Protein AF-X0UNE9-F1 (afdb_monomer)

Organism: NCBI:txid412755

Secondary structure (DSSP, 8-state):
-TTTTHHHHHHHHHHHHHHS------SS--EEEEEEEEEETTTEEEEEEE--BSEEETT-EEEEETTTEEEEEEEEEETTEEESEEETT-EEEEEEES--GGG--TT-EEES-GGGEEEEEEEEEEEEE-TT--S-B-TTEEEEEEETTEEEEEEEEEEEEETTEEEE--B-TT-SEEEEEEEEEEEEEEESS--EEEEE-TTS-TTS--EEEEEEEEEEESSPPP-B-------EEE-TT-TT--EEESS-SSHHHHHTTTT------

Radius of gyration: 27.47 Å; Cα contacts (8 Å, |Δi|>4): 554; chains: 1; bounding box: 62×40×90 Å

pLDDT: mean 90.84, std 7.05, range [58.5, 97.69]

Nearest PDB structures (foldseek):
  4aca-assembly2_B  TM=8.332E-01  e=5.661E-18  Methanococcus maripaludis
  4aca-assembly1_A  TM=8.392E-01  e=8.820E-18  Methanococcus maripaludis
  4acb-assembly1_A  TM=8.337E-01  e=9.265E-18  Methanococcus maripaludis
  4aca-assembly4_D  TM=8.277E-01  e=7.608E-18  Methanococcus maripaludis
  2b7c-assembly1_A  TM=7.838E-01  e=1.486E-11  Saccharomyces cerevisiae

Sequence (269 aa):
KINKGFEELKEGILVTINKLSLEREIAGDVIIPIDHYFPIKGIGLILTGTLLSGQLKLNQTLEILPIKSSGRVKNIQIFRQNVESAKAGDRIGFNMKGVDIGKLYRGCYATNNPDAFDYCDIVEVNVKNHKFFKPKTGFGTQVHITIGMLTIVGNLYPYYEMGEKRMQTTITNKDRGFKAVIMLNEKVLIRKKKNIVLLSRLDIPPTTLRILGSAEIIKIHSEPPLFFKYKIKKGIIKNPDHPQGIICTGLAQSAIGAKKIVGKKLEPP

Foldseek 3Di:
DVPDCVVVVVVVVVVVVVPDDDDFQQDDKWKWFWADWDADPPQGIKTKTAGAHHKDFAQDKKAKPPVRWIWGWHWKDFPNDTDGMDGHGTTIIIHTPRGDPVPDDGGIIIIPDPVQKDKAQKFKKKWQFDLQQADKQFAQDWKWKAARNDTFIWTKFWFDDDPPATEGDIDGSVDRITIIMTGTPDIDMHGPPDTWMWIFQPVDDPVGGGTGGIIDTPDGDPDDDDHDYDDDWDWDWDPCPDPVHIDTPRRDPDPVSVVVCPPPDDDDD

Solvent-accessible surface area (backbone atoms only — not comparable to full-atom values): 15196 Å² total; per-residue (Å²): 118,93,71,74,65,51,66,62,46,54,53,51,50,52,57,53,55,73,70,54,89,83,84,62,44,44,74,68,58,33,38,25,48,29,68,51,73,51,76,41,92,95,78,41,38,37,39,30,30,45,27,65,23,2,56,49,46,58,67,40,62,32,36,30,38,91,74,75,34,50,26,41,28,75,45,35,30,44,94,92,37,79,45,66,60,50,43,27,74,40,61,36,38,34,28,39,50,74,59,64,70,90,71,62,58,70,49,29,31,42,21,67,47,74,83,55,41,46,79,46,36,32,38,33,28,46,33,41,41,34,82,74,21,67,74,74,46,42,64,64,35,72,34,34,39,33,52,90,74,43,73,44,57,27,32,33,36,34,37,47,79,59,84,97,42,37,32,63,39,68,48,50,53,82,48,64,53,50,41,29,37,36,43,42,80,56,75,40,82,40,62,74,67,88,52,66,31,41,36,26,34,80,89,51,65,86,93,47,68,37,54,43,25,47,28,38,67,75,42,79,44,96,63,89,78,79,72,42,72,92,79,89,74,66,60,48,79,46,63,78,84,40,93,92,50,73,45,70,43,69,67,44,96,42,72,73,53,41,61,75,49,66,94,58,92,81,79,82,135

Mean predicted aligned error: 7.74 Å

Structure (mmCIF, N/CA/C/O backbone):
data_AF-X0UNE9-F1
#
_entry.id   AF-X0UNE9-F1
#
loop_
_atom_site.group_PDB
_atom_site.id
_atom_site.type_symbol
_atom_site.label_atom_id
_atom_site.label_alt_id
_atom_site.label_comp_id
_atom_site.label_asym_id
_atom_site.label_entity_id
_atom_site.label_seq_id
_atom_site.pdbx_PDB_ins_code
_atom_site.Cartn_x
_atom_site.Cartn_y
_atom_site.Cartn_z
_atom_site.occupancy
_atom_site.B_iso_or_equiv
_atom_site.auth_seq_id
_atom_site.auth_comp_id
_atom_site.auth_asym_id
_atom_site.auth_atom_id
_atom_site.pdbx_PDB_model_num
ATOM 1 N N . LYS A 1 1 ? 16.816 -23.288 30.793 1.00 59.84 1 LYS A N 1
ATOM 2 C CA . LYS A 1 1 ? 16.218 -22.364 31.788 1.00 59.84 1 LYS A CA 1
ATOM 3 C C . LYS A 1 1 ? 15.131 -21.559 31.093 1.00 59.84 1 LYS A C 1
ATOM 5 O O . LYS A 1 1 ? 15.456 -20.637 30.354 1.00 59.84 1 LYS A O 1
ATOM 10 N N . ILE A 1 2 ? 13.875 -21.964 31.269 1.00 69.50 2 ILE A N 1
ATOM 11 C CA . ILE A 1 2 ? 12.706 -21.184 30.847 1.00 69.50 2 ILE A CA 1
ATOM 12 C C . ILE A 1 2 ? 12.820 -19.836 31.589 1.00 69.50 2 ILE A C 1
ATOM 14 O O . ILE A 1 2 ? 13.075 -19.849 32.790 1.00 69.50 2 ILE A O 1
ATOM 18 N N . ASN A 1 3 ? 12.769 -18.710 30.870 1.00 80.50 3 ASN A N 1
ATOM 19 C CA . ASN A 1 3 ? 12.924 -17.316 31.351 1.00 80.50 3 ASN A CA 1
ATOM 20 C C . ASN A 1 3 ? 14.341 -16.706 31.443 1.00 80.50 3 ASN A C 1
ATOM 22 O O . ASN A 1 3 ? 14.459 -15.553 31.851 1.00 80.50 3 ASN A O 1
ATOM 26 N N . LYS A 1 4 ? 15.423 -17.388 31.034 1.00 89.31 4 LYS A N 1
ATOM 27 C CA . LYS A 1 4 ? 16.740 -16.714 30.943 1.00 89.31 4 LYS A CA 1
ATOM 28 C C . LYS A 1 4 ? 16.713 -15.664 29.818 1.00 89.31 4 LYS A C 1
ATOM 30 O O . LYS A 1 4 ? 16.378 -16.024 28.693 1.00 89.31 4 LYS A O 1
ATOM 35 N N . GLY A 1 5 ? 17.095 -14.415 30.098 1.00 90.56 5 GLY A N 1
ATOM 36 C CA . GLY A 1 5 ? 17.128 -13.332 29.105 1.00 90.56 5 GLY A CA 1
ATOM 37 C C . GLY A 1 5 ? 15.839 -12.507 29.000 1.00 90.56 5 GLY A C 1
ATOM 38 O O . GLY A 1 5 ? 15.767 -11.605 28.169 1.00 90.56 5 GLY A O 1
ATOM 39 N N . PHE A 1 6 ? 14.794 -12.832 29.772 1.00 94.12 6 PHE A N 1
ATOM 40 C CA . PHE A 1 6 ? 13.497 -12.157 29.654 1.00 94.12 6 PHE A CA 1
ATOM 41 C C . PHE A 1 6 ? 13.489 -10.766 30.293 1.00 94.12 6 PHE A C 1
ATOM 43 O O . PHE A 1 6 ? 12.909 -9.840 29.727 1.00 94.12 6 PHE A O 1
ATOM 50 N N . GLU A 1 7 ? 14.143 -10.604 31.443 1.00 94.12 7 GLU A N 1
ATOM 51 C CA . GLU A 1 7 ? 14.232 -9.297 32.101 1.00 94.12 7 GLU A CA 1
ATOM 52 C C . GLU A 1 7 ? 15.150 -8.358 31.314 1.00 94.12 7 GLU A C 1
ATOM 54 O O . GLU A 1 7 ? 14.782 -7.215 31.049 1.00 94.12 7 GLU A O 1
ATOM 59 N N . GLU A 1 8 ? 16.263 -8.880 30.799 1.00 94.62 8 GLU A N 1
ATOM 60 C CA . GLU A 1 8 ? 17.179 -8.146 29.928 1.00 94.62 8 GLU A CA 1
ATOM 61 C C . GLU A 1 8 ? 16.487 -7.700 28.627 1.00 94.62 8 GLU A C 1
ATOM 63 O O . GLU A 1 8 ? 16.725 -6.599 28.128 1.00 94.62 8 GLU A O 1
ATOM 68 N N . LEU A 1 9 ? 15.580 -8.525 28.087 1.00 94.75 9 LEU A N 1
ATOM 69 C CA . LEU A 1 9 ? 14.764 -8.158 26.931 1.00 94.75 9 LEU A CA 1
ATOM 70 C C . LEU A 1 9 ? 13.783 -7.023 27.257 1.00 94.75 9 LEU A C 1
ATOM 72 O O . LEU A 1 9 ? 13.671 -6.080 26.472 1.00 94.75 9 LEU A O 1
ATOM 76 N N . LYS A 1 10 ? 13.073 -7.091 28.392 1.00 95.56 10 LYS A N 1
ATOM 77 C CA . LYS A 1 10 ? 12.158 -6.015 28.817 1.00 95.56 10 LYS A CA 1
ATOM 78 C C . LYS A 1 10 ? 12.900 -4.698 28.991 1.00 95.56 10 LYS A C 1
ATOM 80 O O . LYS A 1 10 ? 12.446 -3.672 28.486 1.00 95.56 10 LYS A O 1
ATOM 85 N N . GLU A 1 11 ? 14.038 -4.740 29.675 1.00 95.88 11 GLU A N 1
ATOM 86 C CA . GLU A 1 11 ? 14.878 -3.570 29.894 1.00 95.88 11 GLU A CA 1
ATOM 87 C C . GLU A 1 11 ? 15.382 -3.006 28.560 1.00 95.88 11 GLU A C 1
ATOM 89 O O . GLU A 1 11 ? 15.233 -1.812 28.294 1.00 95.88 11 GLU A O 1
ATOM 94 N N . GLY A 1 12 ? 15.863 -3.867 27.658 1.00 96.00 12 GLY A N 1
ATOM 95 C CA . GLY A 1 12 ? 16.289 -3.462 26.319 1.00 96.00 12 GLY A CA 1
ATOM 96 C C . GLY A 1 12 ? 15.176 -2.797 25.499 1.00 96.00 12 GLY A C 1
ATOM 97 O O . GLY A 1 12 ? 15.422 -1.792 24.821 1.00 96.00 12 GLY A O 1
ATOM 98 N N . ILE A 1 13 ? 13.939 -3.301 25.590 1.00 95.88 13 ILE A N 1
ATOM 99 C CA . ILE A 1 13 ? 12.766 -2.690 24.945 1.00 95.88 13 ILE A CA 1
ATOM 100 C C . ILE A 1 13 ? 12.489 -1.306 25.542 1.00 95.88 13 ILE A C 1
ATOM 102 O O . ILE A 1 13 ? 12.334 -0.347 24.786 1.00 95.88 13 ILE A O 1
ATOM 106 N N . LEU A 1 14 ? 12.476 -1.177 26.872 1.00 95.31 14 LEU A N 1
ATOM 107 C CA . LEU A 1 14 ? 12.234 0.099 27.555 1.00 95.31 14 LEU A CA 1
ATOM 108 C C . LEU A 1 14 ? 13.289 1.150 27.194 1.00 95.31 14 LEU A C 1
ATOM 110 O O . LEU A 1 14 ? 12.941 2.271 26.825 1.00 95.31 14 LEU A O 1
ATOM 114 N N . VAL A 1 15 ? 14.570 0.776 27.219 1.00 96.00 15 VAL A N 1
ATOM 115 C CA . VAL A 1 15 ? 15.678 1.659 26.826 1.00 96.00 15 VAL A CA 1
ATOM 116 C C . VAL A 1 15 ? 15.537 2.100 25.371 1.00 96.00 15 VAL A C 1
ATOM 118 O O . VAL A 1 15 ? 15.774 3.265 25.055 1.00 96.00 15 VAL A O 1
ATOM 121 N N . THR A 1 16 ? 15.141 1.193 24.477 1.00 94.81 16 THR A N 1
ATOM 122 C CA . THR A 1 16 ? 14.948 1.520 23.059 1.00 94.81 16 THR A CA 1
ATOM 123 C C . THR A 1 16 ? 13.775 2.478 22.867 1.00 94.81 16 THR A C 1
ATOM 125 O O . THR A 1 16 ? 13.923 3.470 22.159 1.00 94.81 16 THR A O 1
ATOM 128 N N . ILE A 1 17 ? 12.640 2.233 23.528 1.00 93.31 17 ILE A N 1
ATOM 129 C CA . ILE A 1 17 ? 11.455 3.098 23.447 1.00 93.31 17 ILE A CA 1
ATOM 130 C C . ILE A 1 17 ? 11.766 4.497 23.984 1.00 93.31 17 ILE A C 1
ATOM 132 O O . ILE A 1 17 ? 11.439 5.479 23.324 1.00 93.31 17 ILE A O 1
ATOM 136 N N . ASN A 1 18 ? 12.454 4.594 25.124 1.00 92.94 18 ASN A N 1
ATOM 137 C CA . ASN A 1 18 ? 12.795 5.877 25.747 1.00 92.94 18 ASN A CA 1
ATOM 138 C C . ASN A 1 18 ? 13.772 6.719 24.911 1.00 92.94 18 ASN A C 1
ATOM 140 O O . ASN A 1 18 ? 13.836 7.933 25.085 1.00 92.94 18 ASN A O 1
ATOM 144 N N . LYS A 1 19 ? 14.526 6.098 23.995 1.00 94.19 19 LYS A N 1
ATOM 145 C CA . LYS A 1 19 ? 15.417 6.802 23.058 1.00 94.19 19 LYS A CA 1
ATOM 146 C C . LYS A 1 19 ? 14.693 7.353 21.827 1.00 94.19 19 LYS A C 1
ATOM 148 O O . LYS A 1 19 ? 15.272 8.168 21.112 1.00 94.19 19 LYS A O 1
ATOM 153 N N . LEU A 1 20 ? 13.476 6.896 21.534 1.00 92.31 20 LEU A N 1
ATOM 154 C CA . LEU A 1 20 ? 12.738 7.300 20.338 1.00 92.31 20 LEU A CA 1
ATOM 155 C C . LEU A 1 20 ? 11.900 8.553 20.613 1.00 92.31 20 LEU A C 1
ATOM 157 O O . LEU A 1 20 ? 11.068 8.575 21.517 1.00 92.31 20 LEU A O 1
ATOM 161 N N . SER A 1 21 ? 12.048 9.577 19.773 1.00 89.00 21 SER A N 1
ATOM 162 C CA . SER A 1 21 ? 11.141 10.727 19.743 1.00 89.00 21 SER A CA 1
ATOM 163 C C . SER A 1 21 ? 9.870 10.361 18.968 1.00 89.00 21 SER A C 1
ATOM 165 O O . SER A 1 21 ? 9.863 10.319 17.736 1.00 89.00 21 SER A O 1
ATOM 167 N N . LEU A 1 22 ? 8.790 10.049 19.687 1.00 86.31 22 LEU A N 1
ATOM 168 C CA . LEU A 1 22 ? 7.509 9.664 19.092 1.00 86.31 22 LEU A CA 1
ATOM 169 C C . LEU A 1 22 ? 6.594 10.877 18.912 1.00 86.31 22 LEU A C 1
ATOM 171 O O . LEU A 1 22 ? 5.928 11.313 19.848 1.00 86.31 22 LEU A O 1
ATOM 175 N N . GLU A 1 23 ? 6.500 11.372 17.684 1.00 88.31 23 GLU A N 1
ATOM 176 C CA . GLU A 1 23 ? 5.537 12.411 17.318 1.00 88.31 23 GLU A CA 1
ATOM 177 C C . GLU A 1 23 ? 4.217 11.786 16.850 1.00 88.31 23 GLU A C 1
ATOM 179 O O . GLU A 1 23 ? 4.187 10.865 16.028 1.00 88.31 23 GLU A O 1
ATOM 184 N N . ARG A 1 24 ? 3.097 12.280 17.388 1.00 89.69 24 ARG A N 1
ATOM 185 C CA . ARG A 1 24 ? 1.747 11.836 17.018 1.00 89.69 24 ARG A CA 1
ATOM 186 C C . ARG A 1 24 ? 1.032 12.952 16.271 1.00 89.69 24 ARG A C 1
ATOM 188 O O . ARG A 1 24 ? 0.927 14.068 16.771 1.00 89.69 24 ARG A O 1
ATOM 195 N N . GLU A 1 25 ? 0.476 12.636 15.106 1.00 89.69 25 GLU A N 1
ATOM 196 C CA . GLU A 1 25 ? -0.344 13.571 14.327 1.00 89.69 25 GLU A CA 1
ATOM 197 C C . GLU A 1 25 ? -1.753 13.661 14.910 1.00 89.69 25 GLU A C 1
ATOM 199 O O . GLU A 1 25 ? -2.694 13.086 14.370 1.00 89.69 25 GLU A O 1
ATOM 204 N N . ILE A 1 26 ? -1.888 14.341 16.048 1.00 90.94 26 ILE A N 1
ATOM 205 C CA . ILE A 1 26 ? -3.175 14.509 16.740 1.00 90.94 26 ILE A CA 1
ATOM 206 C C . ILE A 1 26 ? -4.061 15.515 15.991 1.00 90.94 26 ILE A C 1
ATOM 208 O O . ILE A 1 26 ? -5.279 15.359 15.945 1.00 90.94 26 ILE A O 1
ATOM 212 N N . ALA A 1 27 ? -3.451 16.537 15.386 1.00 88.19 27 ALA A N 1
ATOM 213 C CA . ALA A 1 27 ? -4.147 17.493 14.538 1.00 88.19 27 ALA A CA 1
ATOM 214 C C . ALA A 1 27 ? -4.358 16.921 13.126 1.00 88.19 27 ALA A C 1
ATOM 216 O O . ALA A 1 27 ? -3.452 16.308 12.558 1.00 88.19 27 ALA A O 1
ATOM 217 N N . GLY A 1 28 ? -5.535 17.172 12.551 1.00 89.44 28 GLY A N 1
ATOM 218 C CA . GLY A 1 28 ? -5.880 16.795 11.180 1.00 89.44 28 GLY A CA 1
ATOM 219 C C . GLY A 1 28 ? -7.001 15.763 11.086 1.00 89.44 28 GLY A C 1
ATOM 220 O O . GLY A 1 28 ? -7.804 15.599 12.007 1.00 89.44 28 GLY A O 1
ATOM 221 N N . ASP A 1 29 ? -7.057 15.098 9.936 1.00 94.69 29 ASP A N 1
ATOM 222 C CA . ASP A 1 29 ? -8.111 14.149 9.587 1.00 94.69 29 ASP A CA 1
ATOM 223 C C . ASP A 1 29 ? -7.998 12.855 10.397 1.00 94.69 29 ASP A C 1
ATOM 225 O O . ASP A 1 29 ? -6.908 12.323 10.609 1.00 94.69 29 ASP A O 1
ATOM 229 N N . VAL A 1 30 ? -9.143 12.305 10.795 1.00 96.88 30 VAL A N 1
ATOM 230 C CA . VAL A 1 30 ? -9.242 10.972 11.388 1.00 96.88 30 VAL A CA 1
ATOM 231 C C . VAL A 1 30 ? -8.943 9.949 10.302 1.00 96.88 30 VAL A C 1
ATOM 233 O O . VAL A 1 30 ? -9.655 9.888 9.304 1.00 96.88 30 VAL A O 1
ATOM 236 N N . ILE A 1 31 ? -7.907 9.135 10.490 1.00 96.44 31 ILE A N 1
ATOM 237 C CA . ILE A 1 31 ? -7.546 8.064 9.552 1.00 96.44 31 ILE A CA 1
ATOM 238 C C . ILE A 1 31 ? -7.379 6.762 10.328 1.00 96.44 31 ILE A C 1
ATOM 240 O O . ILE A 1 31 ? -6.412 6.602 11.075 1.0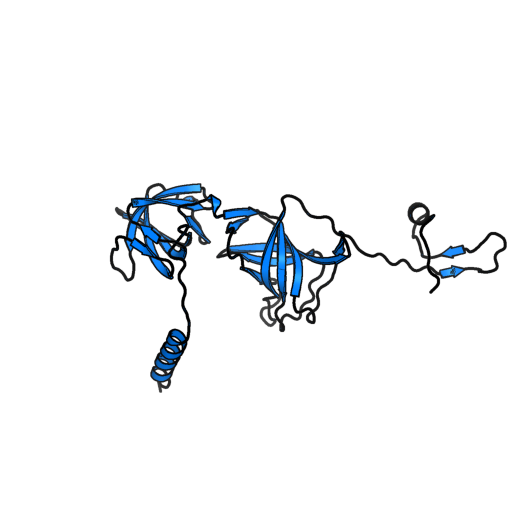0 96.44 31 ILE A O 1
ATOM 244 N N . ILE A 1 32 ? -8.306 5.824 10.139 1.00 96.94 32 ILE A N 1
ATOM 245 C CA . ILE A 1 32 ? -8.305 4.536 10.840 1.00 96.94 32 ILE A CA 1
ATOM 246 C C . ILE A 1 32 ? -8.390 3.400 9.806 1.00 96.94 32 ILE A C 1
ATOM 248 O O . ILE A 1 32 ? -9.478 3.141 9.292 1.00 96.94 32 ILE A O 1
ATOM 252 N N . PRO A 1 33 ? -7.286 2.707 9.475 1.00 96.19 33 PRO A N 1
ATOM 253 C CA . PRO A 1 33 ? -7.355 1.441 8.756 1.00 96.19 33 PRO A CA 1
ATOM 254 C C . PRO A 1 33 ? -8.052 0.387 9.623 1.00 96.19 33 PRO A C 1
ATOM 256 O O . PRO A 1 33 ? -7.668 0.151 10.771 1.00 96.19 33 PRO A O 1
ATOM 259 N N . ILE A 1 34 ? -9.072 -0.249 9.058 1.00 96.88 34 ILE A N 1
ATOM 260 C CA . ILE A 1 34 ? -9.864 -1.289 9.711 1.00 96.88 34 ILE A CA 1
ATOM 261 C C . ILE A 1 34 ? -9.144 -2.626 9.537 1.00 96.88 34 ILE A C 1
ATOM 263 O O . ILE A 1 34 ? -8.924 -3.091 8.413 1.00 96.88 34 ILE A O 1
ATOM 267 N N . ASP A 1 35 ? -8.795 -3.256 10.659 1.00 95.25 35 ASP A N 1
ATOM 268 C CA . ASP A 1 35 ? -8.132 -4.559 10.670 1.00 95.25 35 ASP A CA 1
ATOM 269 C C . ASP A 1 35 ? -9.089 -5.730 10.913 1.00 95.25 35 ASP A C 1
ATOM 271 O O . ASP A 1 35 ? -8.932 -6.770 10.271 1.00 95.25 35 ASP A O 1
ATOM 275 N N . HIS A 1 36 ? -10.102 -5.544 11.763 1.00 95.19 36 HIS A N 1
ATOM 276 C CA . HIS A 1 36 ? -11.180 -6.501 12.000 1.00 95.19 36 HIS A CA 1
ATOM 277 C C . HIS A 1 36 ? -12.517 -5.776 12.147 1.00 95.19 36 HIS A C 1
ATOM 279 O O . HIS A 1 36 ? -12.591 -4.614 12.556 1.00 95.19 36 HIS A O 1
ATOM 285 N N . TYR A 1 37 ? -13.587 -6.495 11.826 1.00 95.25 37 TYR A N 1
ATOM 286 C CA . TYR A 1 37 ? -14.956 -6.042 12.004 1.00 95.25 37 TYR A CA 1
ATOM 287 C C . TYR A 1 37 ? -15.850 -7.237 12.316 1.00 95.25 37 TYR A C 1
ATOM 289 O O . TYR A 1 37 ? -15.639 -8.331 11.793 1.00 95.25 37 TYR A O 1
ATOM 297 N N . PHE A 1 38 ? -16.830 -7.043 13.192 1.00 93.50 38 PHE A N 1
ATOM 298 C CA . PHE A 1 38 ? -17.799 -8.080 13.535 1.00 93.50 38 PHE A CA 1
ATOM 299 C C . PHE A 1 38 ? -19.065 -7.466 14.149 1.00 93.50 38 PHE A C 1
ATOM 301 O O . PHE A 1 38 ? -18.992 -6.448 14.844 1.00 93.50 38 PHE A O 1
ATOM 308 N N . PRO A 1 39 ? -20.247 -8.050 13.900 1.00 91.88 39 PRO A N 1
ATOM 309 C CA . PRO A 1 39 ? -21.483 -7.593 14.512 1.00 91.88 39 PRO A CA 1
ATOM 310 C C . PRO A 1 39 ? -21.624 -8.155 15.933 1.00 91.88 39 PRO A C 1
ATOM 312 O O . PRO A 1 39 ? -21.336 -9.323 16.183 1.00 91.88 39 PRO A O 1
ATOM 315 N N . ILE A 1 40 ? -22.136 -7.344 16.858 1.00 90.69 40 ILE A N 1
ATOM 316 C CA . ILE A 1 40 ? -22.588 -7.794 18.179 1.00 90.69 40 ILE A CA 1
ATOM 317 C C . ILE A 1 40 ? -24.078 -7.481 18.320 1.00 90.69 40 ILE A C 1
ATOM 319 O O . ILE A 1 40 ? -24.512 -6.343 18.119 1.00 90.69 40 ILE A O 1
ATOM 323 N N . LYS A 1 41 ? -24.877 -8.486 18.701 1.00 86.69 41 LYS A N 1
ATOM 324 C CA . LYS A 1 41 ? -26.321 -8.331 18.931 1.00 86.69 41 LYS A CA 1
ATOM 325 C C . LYS A 1 41 ? -26.580 -7.241 19.983 1.00 86.69 41 LYS A C 1
ATOM 327 O O . LYS A 1 41 ? -25.964 -7.237 21.041 1.00 86.69 41 LYS A O 1
ATOM 332 N N . GLY A 1 42 ? -27.474 -6.300 19.680 1.00 83.12 42 GLY A N 1
ATOM 333 C CA . GLY A 1 42 ? -27.835 -5.181 20.566 1.00 83.12 42 GLY A CA 1
ATOM 334 C C . GLY A 1 42 ? -26.883 -3.977 20.523 1.00 83.12 42 GLY A C 1
ATOM 335 O O . GLY A 1 42 ? -27.347 -2.845 20.629 1.00 83.12 42 GLY A O 1
ATOM 336 N N . ILE A 1 43 ? -25.583 -4.188 20.287 1.00 84.31 43 ILE A N 1
ATOM 337 C CA . ILE A 1 43 ? -24.586 -3.103 20.196 1.00 84.31 43 ILE A CA 1
ATOM 338 C C . ILE A 1 43 ? -24.460 -2.591 18.751 1.00 84.31 43 ILE A C 1
ATOM 340 O O . ILE A 1 43 ? -24.402 -1.385 18.508 1.00 84.31 43 ILE A O 1
ATOM 344 N N . GLY A 1 44 ? -24.480 -3.495 17.770 1.00 85.50 44 GLY A N 1
ATOM 345 C CA . GLY A 1 44 ? -24.283 -3.201 16.350 1.00 85.50 44 GLY A CA 1
ATOM 346 C C . GLY A 1 44 ? -22.900 -3.625 15.857 1.00 85.50 44 GLY A C 1
ATOM 347 O O . GLY A 1 44 ? -22.268 -4.509 16.432 1.00 85.50 44 GLY A O 1
ATOM 348 N N . LEU A 1 45 ? -22.435 -3.010 14.771 1.00 93.31 45 LEU A N 1
ATOM 349 C CA . LEU A 1 45 ? -21.146 -3.331 14.165 1.00 93.31 45 LEU A CA 1
ATOM 350 C C . LEU A 1 45 ? -19.993 -2.768 15.004 1.00 93.31 45 LEU A C 1
ATOM 352 O O . LEU A 1 45 ? -19.949 -1.564 15.267 1.00 93.31 45 LEU A O 1
ATOM 356 N N . ILE A 1 46 ? -19.056 -3.629 15.395 1.00 94.75 46 ILE A N 1
ATOM 357 C CA . ILE A 1 46 ? -17.782 -3.234 15.995 1.00 94.75 46 ILE A CA 1
ATOM 358 C C . ILE A 1 46 ? -16.699 -3.256 14.923 1.00 94.75 46 ILE A C 1
ATOM 360 O O . ILE A 1 46 ? -16.580 -4.216 14.162 1.00 94.75 46 ILE A O 1
ATOM 364 N N . LEU A 1 47 ? -15.909 -2.190 14.894 1.00 96.69 47 LEU A N 1
ATOM 365 C CA . LEU A 1 47 ? -14.743 -2.004 14.043 1.00 96.69 47 LEU A CA 1
ATOM 366 C C . LEU A 1 47 ? -13.514 -1.873 14.941 1.00 96.69 47 LEU A C 1
ATOM 368 O O . LEU A 1 47 ? -13.569 -1.192 15.969 1.00 96.69 47 LEU A O 1
ATOM 372 N N . THR A 1 48 ? -12.403 -2.494 14.556 1.00 97.00 48 THR A N 1
ATOM 373 C CA . THR A 1 48 ? -11.119 -2.314 15.238 1.00 97.00 48 THR A CA 1
ATOM 374 C C . THR A 1 48 ? -10.052 -1.816 14.278 1.00 97.00 48 THR A C 1
ATOM 376 O O . THR A 1 48 ? -10.016 -2.185 13.103 1.00 97.00 48 THR A O 1
ATOM 379 N N . GLY A 1 49 ? -9.176 -0.960 14.791 1.00 97.06 49 GLY A N 1
ATOM 380 C CA . GLY A 1 49 ? -8.074 -0.394 14.028 1.00 97.06 49 GLY A CA 1
ATOM 381 C C . GLY A 1 49 ? -7.174 0.471 14.898 1.00 97.06 49 GLY A C 1
ATOM 382 O O . GLY A 1 49 ? -7.497 0.779 16.046 1.00 97.06 49 GLY A O 1
ATOM 383 N N . THR A 1 50 ? -6.031 0.864 14.352 1.00 96.75 50 THR A N 1
ATOM 384 C CA . THR A 1 50 ? -5.135 1.828 15.000 1.00 96.75 50 THR A CA 1
ATOM 385 C C . THR A 1 50 ? -5.339 3.192 14.366 1.00 96.75 50 THR A C 1
ATOM 387 O O . THR A 1 50 ? -5.236 3.320 13.148 1.00 96.75 50 THR A O 1
ATOM 390 N N . LEU A 1 51 ? -5.609 4.214 15.175 1.00 97.00 51 LEU A N 1
ATOM 391 C CA . LEU A 1 51 ? -5.804 5.572 14.681 1.00 97.00 51 LEU A CA 1
ATOM 392 C C . LEU A 1 51 ? -4.454 6.136 14.215 1.00 97.00 51 LEU A C 1
ATOM 394 O O . LEU A 1 51 ? -3.545 6.329 15.021 1.00 97.00 51 LEU A O 1
ATOM 398 N N . LEU A 1 52 ? -4.285 6.344 12.909 1.00 94.69 52 LEU A N 1
ATOM 399 C CA . LEU A 1 52 ? -3.011 6.782 12.328 1.00 94.69 52 LEU A CA 1
ATOM 400 C C . LEU A 1 52 ? -2.801 8.293 12.449 1.00 94.69 52 LEU A C 1
ATOM 402 O O . LEU A 1 52 ? -1.665 8.743 12.568 1.00 94.69 52 LEU A O 1
ATOM 406 N N . SER A 1 53 ? -3.883 9.067 12.379 1.00 95.44 53 SER A N 1
ATOM 407 C CA . SER A 1 53 ? -3.876 10.531 12.403 1.00 95.44 53 SER A CA 1
ATOM 408 C C . SER A 1 53 ? -5.228 11.048 12.894 1.00 95.44 53 SER A C 1
ATOM 410 O O . SER A 1 53 ? -6.235 10.346 12.751 1.00 95.44 53 SER A O 1
ATOM 412 N N . GLY A 1 54 ? -5.220 12.244 13.482 1.00 95.75 54 GLY A N 1
ATOM 413 C CA . GLY A 1 54 ? -6.385 12.953 13.989 1.00 95.75 54 GLY A CA 1
ATOM 414 C C . GLY A 1 54 ? -6.755 12.592 15.429 1.00 95.75 54 GLY A C 1
ATOM 415 O O . GLY A 1 54 ? -6.007 11.942 16.171 1.00 95.75 54 GLY A O 1
ATOM 416 N N . GLN A 1 55 ? -7.961 13.008 15.806 1.00 96.88 55 GLN A N 1
ATOM 417 C CA . GLN A 1 55 ? -8.618 12.645 17.056 1.00 96.88 55 GLN A CA 1
ATOM 418 C C . GLN A 1 55 ? -10.058 12.227 16.754 1.00 96.88 55 GLN A C 1
ATOM 420 O O . GLN A 1 55 ? -10.820 12.998 16.171 1.00 96.88 55 GLN A O 1
ATOM 425 N N . LEU A 1 56 ? -10.433 11.017 17.164 1.00 97.50 56 LEU A N 1
ATOM 426 C CA . LEU A 1 56 ? -11.806 10.536 17.076 1.00 97.50 56 LEU A CA 1
ATOM 427 C C . LEU A 1 56 ? -12.556 10.891 18.357 1.00 97.50 56 LEU A C 1
ATOM 429 O O . LEU A 1 56 ? -12.073 10.597 19.450 1.00 97.50 56 LEU A O 1
ATOM 433 N N . LYS A 1 57 ? -13.749 11.470 18.233 1.00 96.69 57 LYS A N 1
ATOM 434 C CA . LYS A 1 57 ? -14.639 11.757 19.366 1.00 96.69 57 LYS A CA 1
ATOM 435 C C . LYS A 1 57 ? -15.937 10.965 19.263 1.00 96.69 57 LYS A C 1
ATOM 437 O O . LYS A 1 57 ? -16.389 10.621 18.167 1.00 96.69 57 LYS A O 1
ATOM 442 N N . LEU A 1 58 ? -16.558 10.689 20.411 1.00 96.00 58 LEU A N 1
ATOM 443 C CA . LEU A 1 58 ? -17.914 10.147 20.440 1.00 96.00 58 LEU A CA 1
ATOM 444 C C . LEU A 1 58 ? -18.853 11.018 19.608 1.00 96.00 58 LEU A C 1
ATOM 446 O O . LEU A 1 58 ? -18.680 12.232 19.505 1.00 96.00 58 LEU A O 1
ATOM 450 N N . ASN A 1 59 ? -19.873 10.388 19.028 1.00 94.56 59 ASN A N 1
ATOM 451 C CA . ASN A 1 59 ? -20.879 11.031 18.190 1.00 94.56 59 ASN A CA 1
ATOM 452 C C . ASN A 1 59 ? -20.380 11.637 16.873 1.00 94.56 59 ASN A C 1
ATOM 454 O O . ASN A 1 59 ? -21.211 12.149 16.123 1.00 94.56 59 ASN A O 1
ATOM 458 N N . GLN A 1 60 ? -19.089 11.539 16.558 1.00 95.06 60 GLN A N 1
ATOM 459 C CA . GLN A 1 60 ? -18.553 11.958 15.270 1.00 95.06 60 GLN A CA 1
ATOM 460 C C . GLN A 1 60 ? -19.057 11.040 14.147 1.00 95.06 60 GLN A C 1
ATOM 462 O O . GLN A 1 60 ? -19.208 9.828 14.330 1.00 95.06 60 GLN A O 1
ATOM 467 N N . THR A 1 61 ? -19.332 11.624 12.984 1.00 95.31 61 THR A N 1
ATOM 468 C CA . THR A 1 61 ? -19.655 10.878 11.764 1.00 95.31 61 THR A CA 1
ATOM 469 C C . THR A 1 61 ? -18.366 10.560 11.021 1.00 95.31 61 THR A C 1
ATOM 471 O O . THR A 1 61 ? -17.528 11.442 10.838 1.00 95.31 61 THR A O 1
ATOM 474 N N . LEU A 1 62 ? -18.222 9.307 10.599 1.00 96.81 62 LEU A N 1
ATOM 475 C CA . LEU A 1 62 ? -17.139 8.850 9.736 1.00 96.81 62 LEU A CA 1
ATOM 476 C C . LEU A 1 62 ? -17.730 8.208 8.482 1.00 96.81 62 LEU A C 1
ATOM 478 O O . LEU A 1 62 ? -18.809 7.615 8.529 1.00 96.81 62 LEU A O 1
ATOM 482 N N . GLU A 1 63 ? -16.986 8.282 7.393 1.00 96.75 63 GLU A N 1
ATOM 483 C CA . GLU A 1 63 ? -17.203 7.527 6.171 1.00 96.75 63 GLU A CA 1
ATOM 484 C C . GLU A 1 63 ? -16.176 6.401 6.078 1.00 96.75 63 GLU A C 1
ATOM 486 O O . GLU A 1 63 ? -14.998 6.579 6.404 1.00 96.75 63 GLU A O 1
ATOM 491 N N . ILE A 1 64 ? -16.630 5.229 5.643 1.00 96.88 64 ILE A N 1
ATOM 492 C CA . ILE A 1 64 ? -15.769 4.094 5.354 1.00 96.88 64 ILE A CA 1
ATOM 493 C C . ILE A 1 64 ? -15.486 4.046 3.860 1.00 96.88 64 ILE A C 1
ATOM 495 O O . ILE A 1 64 ? -16.382 3.853 3.037 1.00 96.88 64 ILE A O 1
ATOM 499 N N . LEU A 1 65 ? -14.209 4.173 3.527 1.00 96.38 65 LEU A N 1
ATOM 500 C CA . LEU A 1 65 ? -13.678 4.065 2.182 1.00 96.38 65 LEU A CA 1
ATOM 501 C C . LEU A 1 65 ? -13.037 2.689 1.957 1.00 96.38 65 LEU A C 1
ATOM 503 O O . LEU A 1 65 ? -12.448 2.133 2.886 1.00 96.38 65 LEU A O 1
ATOM 507 N N . PRO A 1 66 ? -13.109 2.140 0.733 1.00 94.25 66 PRO A N 1
ATOM 508 C CA . PRO A 1 66 ? -13.688 2.745 -0.474 1.00 94.25 66 PRO A CA 1
ATOM 509 C C . PRO A 1 66 ? -15.197 2.503 -0.662 1.00 94.25 66 PRO A C 1
ATOM 511 O O . PRO A 1 66 ? -15.759 2.896 -1.679 1.00 94.25 66 PRO A O 1
ATOM 514 N N . ILE A 1 67 ? -15.876 1.877 0.303 1.00 93.88 67 ILE A N 1
ATOM 515 C CA . ILE A 1 67 ? -17.285 1.462 0.170 1.00 93.88 67 ILE A CA 1
ATOM 516 C C . ILE A 1 67 ? -18.304 2.610 0.250 1.00 93.88 67 ILE A C 1
ATOM 518 O O . ILE A 1 67 ? -19.496 2.369 0.063 1.00 93.88 67 ILE A O 1
ATOM 522 N N . LYS A 1 68 ? -17.845 3.836 0.538 1.00 93.44 68 LYS A N 1
ATOM 523 C CA . LYS A 1 68 ? -18.642 5.068 0.663 1.00 93.44 68 LYS A CA 1
ATOM 524 C C . LYS A 1 68 ? -19.846 4.912 1.589 1.00 93.44 68 LYS A C 1
ATOM 526 O O . LYS A 1 68 ? -20.970 5.290 1.266 1.00 93.44 68 LYS A O 1
ATOM 531 N N . SER A 1 69 ? -19.612 4.283 2.739 1.00 94.50 69 SER A N 1
ATOM 532 C CA . SER A 1 69 ? -20.648 4.021 3.736 1.00 94.50 69 SER A CA 1
ATOM 533 C C . SER A 1 69 ? -20.396 4.858 4.980 1.00 94.50 69 SER A C 1
ATOM 535 O O . SER A 1 69 ? -19.371 4.698 5.642 1.00 94.50 69 SER A O 1
ATOM 537 N N . SER A 1 70 ? -21.333 5.744 5.299 1.00 94.06 70 SER A N 1
ATOM 538 C CA . SER A 1 70 ? -21.215 6.661 6.432 1.00 94.06 70 SER A CA 1
ATOM 539 C C . SER A 1 70 ? -21.970 6.161 7.653 1.00 94.06 70 SER A C 1
ATOM 541 O O . SER A 1 70 ? -23.043 5.569 7.558 1.00 94.06 70 SER A O 1
ATOM 543 N N . GLY A 1 71 ? -21.420 6.438 8.830 1.00 92.75 71 GLY A N 1
ATOM 544 C CA . GLY A 1 71 ? -22.040 6.073 10.092 1.00 92.75 71 GLY A CA 1
ATOM 545 C C . GLY A 1 71 ? -21.581 6.955 11.241 1.00 92.75 71 GLY A C 1
ATOM 546 O O . GLY A 1 71 ? -20.543 7.613 11.188 1.00 92.75 71 GLY A O 1
ATOM 547 N N . ARG A 1 72 ? -22.377 6.970 12.309 1.00 93.88 72 ARG A N 1
ATOM 548 C CA . ARG A 1 72 ? -22.071 7.736 13.522 1.00 93.88 72 ARG A CA 1
ATOM 549 C C . ARG A 1 72 ? -21.436 6.841 14.574 1.00 93.88 72 ARG A C 1
ATOM 551 O O . ARG A 1 72 ? -21.971 5.768 14.867 1.00 93.88 72 ARG A O 1
ATOM 558 N N . VAL A 1 73 ? -20.344 7.311 15.172 1.00 95.50 73 VAL A N 1
ATOM 559 C CA . VAL A 1 73 ? -19.646 6.611 16.253 1.00 95.50 73 VAL A CA 1
ATOM 560 C C . VAL A 1 73 ? -20.452 6.704 17.545 1.00 95.50 73 VAL A C 1
ATOM 562 O O . VAL A 1 73 ? -20.760 7.798 18.021 1.00 95.50 73 VAL A O 1
ATOM 565 N N . LYS A 1 74 ? -20.819 5.550 18.108 1.00 94.50 74 LYS A N 1
ATOM 566 C CA . LYS A 1 74 ? -21.636 5.464 19.332 1.00 94.50 74 LYS A CA 1
ATOM 567 C C . LYS A 1 74 ? -20.841 5.140 20.583 1.00 94.50 74 LYS A C 1
ATOM 569 O O . LYS A 1 74 ? -21.221 5.590 21.655 1.00 94.50 74 LYS A O 1
ATOM 574 N N . ASN A 1 75 ? -19.770 4.371 20.441 1.00 95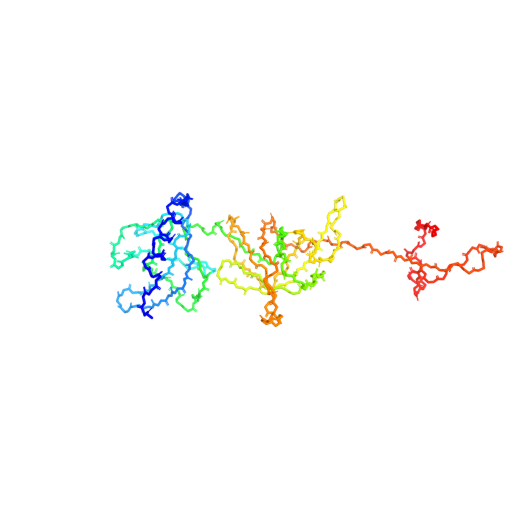.19 75 ASN A N 1
ATOM 575 C CA . ASN A 1 75 ? -18.876 4.035 21.537 1.00 95.19 75 ASN A CA 1
ATOM 576 C C . ASN A 1 75 ? -17.443 3.925 21.017 1.00 95.19 75 ASN A C 1
ATOM 578 O O . ASN A 1 75 ? -17.246 3.522 19.866 1.00 95.19 75 ASN A O 1
ATOM 582 N N . ILE A 1 76 ? -16.474 4.253 21.868 1.00 97.12 76 ILE A N 1
ATOM 583 C CA . ILE A 1 76 ? -15.039 4.110 21.615 1.00 97.12 76 ILE A CA 1
ATOM 584 C C . ILE A 1 76 ? -14.440 3.402 22.828 1.00 97.12 76 ILE A C 1
ATOM 586 O O . ILE A 1 76 ? -14.718 3.772 23.966 1.00 97.12 76 ILE A O 1
ATOM 590 N N . GLN A 1 77 ? -13.615 2.390 22.585 1.00 96.31 77 GLN A N 1
ATOM 591 C CA . GLN A 1 77 ? -12.989 1.576 23.614 1.00 96.31 77 GLN A CA 1
ATOM 592 C C . GLN A 1 77 ? -11.480 1.475 23.381 1.00 96.31 77 GLN A C 1
ATOM 594 O O . GLN A 1 77 ? -11.030 1.120 22.288 1.00 96.31 77 GLN A O 1
ATOM 599 N N . ILE A 1 78 ? -10.704 1.739 24.433 1.00 96.38 78 ILE A N 1
ATOM 600 C CA . ILE A 1 78 ? -9.243 1.584 24.478 1.00 96.38 78 ILE A CA 1
ATOM 601 C C . ILE A 1 78 ? -8.909 0.800 25.749 1.00 96.38 78 ILE A C 1
ATOM 603 O O . ILE A 1 78 ? -9.494 1.053 26.795 1.00 96.38 78 ILE A O 1
ATOM 607 N N . PHE A 1 79 ? -8.012 -0.189 25.678 1.00 92.56 79 PHE A N 1
ATOM 608 C CA . PHE A 1 79 ? -7.622 -1.016 26.837 1.00 92.56 79 PHE A CA 1
ATOM 609 C C . PHE A 1 79 ? -8.811 -1.557 27.657 1.00 92.56 79 PHE A C 1
ATOM 611 O O . PHE A 1 79 ? -8.772 -1.611 28.882 1.00 92.56 79 PHE A O 1
ATOM 618 N N . ARG A 1 80 ? -9.873 -1.988 26.962 1.00 90.06 80 ARG A N 1
ATOM 619 C CA . ARG A 1 80 ? -11.134 -2.493 27.540 1.00 90.06 80 ARG A CA 1
ATOM 620 C C . ARG A 1 80 ? -11.972 -1.453 28.300 1.00 90.06 80 ARG A C 1
ATOM 622 O O . ARG A 1 80 ? -12.991 -1.824 28.871 1.00 90.06 80 ARG A O 1
ATOM 629 N N . GLN A 1 81 ? -11.625 -0.172 28.240 1.00 95.31 81 GLN A N 1
ATOM 630 C CA . GLN A 1 81 ? -12.352 0.922 28.886 1.00 95.31 81 GLN A CA 1
ATOM 631 C C . GLN A 1 81 ? -13.047 1.801 27.846 1.00 95.31 81 GLN A C 1
ATOM 633 O O . GLN A 1 81 ? -12.479 2.073 26.787 1.00 95.31 81 GLN A O 1
ATOM 638 N N . ASN A 1 82 ? -14.276 2.230 28.140 1.00 96.19 82 ASN A N 1
ATOM 639 C CA . ASN A 1 82 ? -14.984 3.194 27.301 1.00 96.19 82 ASN A CA 1
ATOM 640 C C . ASN A 1 82 ? -14.374 4.582 27.499 1.00 96.19 82 ASN A C 1
ATOM 642 O O . ASN A 1 82 ? -14.116 4.990 28.631 1.00 96.19 82 ASN A O 1
ATOM 646 N N . VAL A 1 83 ? -14.166 5.299 26.400 1.00 97.31 83 VAL A N 1
ATOM 647 C CA . VAL A 1 83 ? -13.564 6.633 26.398 1.00 97.31 83 VAL A CA 1
ATOM 648 C C . VAL A 1 83 ? -14.381 7.584 25.532 1.00 97.31 83 VAL A C 1
ATOM 650 O O . VAL A 1 83 ? -15.040 7.176 24.576 1.00 97.31 83 VAL A O 1
ATOM 653 N N . GLU A 1 84 ? -14.312 8.876 25.839 1.00 96.75 84 GLU A N 1
ATOM 654 C CA . GLU A 1 84 ? -15.011 9.904 25.061 1.00 96.75 84 GLU A CA 1
ATOM 655 C C . GLU A 1 84 ? -14.271 10.293 23.776 1.00 96.75 84 GLU A C 1
ATOM 657 O O . GLU A 1 84 ? -14.874 10.790 22.819 1.00 96.75 84 GLU A O 1
ATOM 662 N N . SER A 1 85 ? -12.956 10.065 23.739 1.00 96.56 85 SER A N 1
ATOM 663 C CA . SER A 1 85 ? -12.123 10.328 22.571 1.00 96.56 85 SER A CA 1
ATOM 664 C C . SER A 1 85 ? -10.897 9.417 22.502 1.00 96.56 85 SER A C 1
ATOM 666 O O . SER A 1 85 ? -10.455 8.879 23.516 1.00 96.56 85 SER A O 1
ATOM 668 N N . ALA A 1 86 ? -10.349 9.272 21.298 1.00 97.19 86 ALA A N 1
ATOM 669 C CA . ALA A 1 86 ? -9.115 8.552 20.995 1.00 97.19 86 ALA A CA 1
ATOM 670 C C . ALA A 1 86 ? -8.220 9.401 20.088 1.00 97.19 86 ALA A C 1
ATOM 672 O O . ALA A 1 86 ? -8.727 10.174 19.271 1.00 97.19 86 ALA A O 1
ATOM 673 N N . LYS A 1 87 ? -6.898 9.255 20.198 1.00 96.81 87 LYS A N 1
ATOM 674 C CA . LYS A 1 87 ? -5.919 10.054 19.441 1.00 96.81 87 LYS A CA 1
ATOM 675 C C . LYS A 1 87 ? -4.959 9.179 18.638 1.00 96.81 87 LYS A C 1
ATOM 677 O O . LYS A 1 87 ? -4.902 7.961 18.801 1.00 96.81 87 LYS A O 1
ATOM 682 N N . ALA A 1 88 ? -4.214 9.812 17.732 1.00 96.75 88 ALA A N 1
ATOM 683 C CA . ALA A 1 88 ? -3.261 9.116 16.878 1.00 96.75 88 ALA A CA 1
ATOM 684 C C . ALA A 1 88 ? -2.262 8.283 17.699 1.00 96.75 88 ALA A C 1
ATOM 686 O O . ALA A 1 88 ? -1.613 8.785 18.618 1.00 96.75 88 ALA A O 1
ATOM 687 N N . GLY A 1 89 ? -2.134 7.007 17.338 1.00 94.88 89 GLY A N 1
ATOM 688 C CA . GLY A 1 89 ? -1.355 5.994 18.045 1.00 94.88 89 GLY A CA 1
ATOM 689 C C . GLY A 1 89 ? -2.189 4.984 18.831 1.00 94.88 89 GLY A C 1
ATOM 690 O O . GLY A 1 89 ? -1.692 3.885 19.080 1.00 94.88 89 GLY A O 1
ATOM 691 N N . ASP A 1 90 ? -3.438 5.307 19.169 1.00 96.75 90 ASP A N 1
ATOM 692 C CA . ASP A 1 90 ? -4.291 4.413 19.948 1.00 96.75 90 ASP A CA 1
ATOM 693 C C . ASP A 1 90 ? -4.854 3.283 19.077 1.00 96.75 90 ASP A C 1
ATOM 695 O O . ASP A 1 90 ? -5.381 3.507 17.982 1.00 96.75 90 ASP A O 1
ATOM 699 N N . ARG A 1 91 ? -4.779 2.048 19.588 1.00 97.38 91 ARG A N 1
ATOM 700 C CA . ARG A 1 91 ? -5.543 0.919 19.050 1.00 97.38 91 ARG A CA 1
ATOM 701 C C . ARG A 1 91 ? -6.933 0.940 19.669 1.00 97.38 91 ARG A C 1
ATOM 703 O O . ARG A 1 91 ? -7.071 0.740 20.875 1.00 97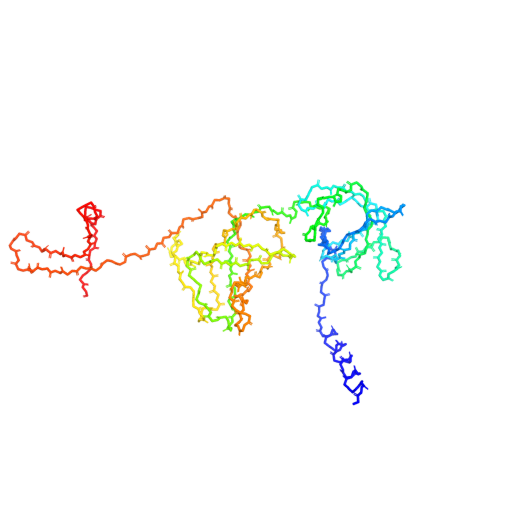.38 91 ARG A O 1
ATOM 710 N N . ILE A 1 92 ? -7.944 1.154 18.839 1.00 97.69 92 ILE A N 1
ATOM 711 C CA . ILE A 1 92 ? -9.316 1.387 19.280 1.00 97.69 92 ILE A CA 1
ATOM 712 C C . ILE A 1 92 ? -10.264 0.308 18.764 1.00 97.69 92 ILE A C 1
ATOM 714 O O . ILE A 1 92 ? -10.114 -0.203 17.652 1.00 97.69 92 ILE A O 1
ATOM 718 N N . GLY A 1 93 ? -11.257 -0.019 19.585 1.00 97.12 93 GLY A N 1
ATOM 719 C CA . GLY A 1 93 ? -12.502 -0.636 19.143 1.00 97.12 93 GLY A CA 1
ATOM 720 C C . GLY A 1 93 ? -13.602 0.415 19.165 1.00 97.12 93 GLY A C 1
ATOM 721 O O . GLY A 1 93 ? -13.723 1.148 20.142 1.00 97.12 93 GLY A O 1
ATOM 722 N N . PHE A 1 94 ? -14.394 0.533 18.108 1.00 96.56 94 PHE A N 1
ATOM 723 C CA . PHE A 1 94 ? -15.470 1.517 18.053 1.00 96.56 94 PHE A CA 1
ATOM 724 C C . PHE A 1 94 ? -16.706 0.954 17.362 1.00 96.56 94 PHE A C 1
ATOM 726 O O . PHE A 1 94 ? -16.625 0.073 16.507 1.00 96.56 94 PHE A O 1
ATOM 733 N N . ASN A 1 95 ? -17.870 1.451 17.772 1.00 94.44 95 ASN A N 1
ATOM 734 C CA . ASN A 1 95 ? -19.153 1.046 17.211 1.00 94.44 95 ASN A CA 1
ATOM 735 C C . ASN A 1 95 ? -19.674 2.095 16.230 1.00 94.44 95 ASN A C 1
ATOM 737 O O . ASN A 1 95 ? -19.736 3.278 16.576 1.00 94.44 95 ASN A O 1
ATOM 741 N N . MET A 1 96 ? -20.120 1.643 15.058 1.00 91.62 96 MET A N 1
ATOM 742 C CA . MET A 1 96 ? -20.818 2.470 14.072 1.00 91.62 96 MET A CA 1
ATOM 743 C C . MET A 1 96 ? -22.176 1.865 13.712 1.00 91.62 96 MET A C 1
ATOM 745 O O . MET A 1 96 ? -22.320 0.652 13.560 1.00 91.62 96 MET A O 1
ATOM 749 N N . LYS A 1 97 ? -23.176 2.733 13.525 1.00 86.06 97 LYS A N 1
ATOM 750 C CA . LYS A 1 97 ? -24.477 2.381 12.931 1.00 86.06 97 LYS A CA 1
ATOM 751 C C . LYS A 1 97 ? -24.586 2.959 11.521 1.00 86.06 97 LYS A C 1
ATOM 753 O O . LYS A 1 97 ? -24.077 4.051 11.285 1.00 86.06 97 LYS A O 1
ATOM 758 N N . GLY A 1 98 ? -25.291 2.253 10.635 1.00 80.38 98 GLY A N 1
ATOM 759 C CA . GLY A 1 98 ? -25.523 2.669 9.242 1.00 80.38 98 GLY A CA 1
ATOM 760 C C . GLY A 1 98 ? -24.514 2.121 8.229 1.00 80.38 98 GLY A C 1
ATOM 761 O O . GLY A 1 98 ? -24.607 2.445 7.052 1.00 80.38 98 GLY A O 1
ATOM 762 N N . VAL A 1 99 ? -23.576 1.278 8.673 1.00 88.06 99 VAL A N 1
ATOM 763 C CA . VAL A 1 99 ? -22.546 0.694 7.809 1.00 88.06 99 VAL A CA 1
ATOM 764 C C . VAL A 1 99 ? -23.012 -0.632 7.209 1.00 88.06 99 VAL A C 1
ATOM 766 O O . VAL A 1 99 ? -23.489 -1.507 7.934 1.00 88.06 99 VAL A O 1
ATOM 769 N N . ASP A 1 100 ? -22.829 -0.791 5.898 1.00 87.44 100 ASP A N 1
ATOM 770 C CA . ASP A 1 100 ? -23.115 -2.032 5.168 1.00 87.44 100 ASP A CA 1
ATOM 771 C C . ASP A 1 100 ? -22.009 -3.076 5.404 1.00 87.44 100 ASP A C 1
ATOM 773 O O . ASP A 1 100 ? -20.920 -3.006 4.829 1.00 87.44 100 ASP A O 1
ATOM 777 N N . ILE A 1 101 ? -22.292 -4.057 6.266 1.00 89.75 101 ILE A N 1
ATOM 778 C CA . ILE A 1 101 ? -21.326 -5.097 6.641 1.00 89.75 101 ILE A CA 1
ATOM 779 C C . ILE A 1 101 ? -20.918 -5.994 5.466 1.00 89.75 101 ILE A C 1
ATOM 781 O O . ILE A 1 101 ? -19.796 -6.494 5.459 1.00 89.75 101 ILE A O 1
ATOM 785 N N . GLY A 1 102 ? -21.794 -6.179 4.470 1.00 90.75 102 GLY A N 1
ATOM 786 C CA . GLY A 1 102 ? -21.541 -7.072 3.335 1.00 90.75 102 GLY A CA 1
ATOM 787 C C . GLY A 1 102 ? -20.460 -6.551 2.388 1.00 90.75 102 GLY A C 1
ATOM 788 O O . GLY A 1 102 ? -19.858 -7.330 1.654 1.00 90.75 102 GLY A O 1
ATOM 789 N N . LYS A 1 103 ? -20.191 -5.242 2.427 1.00 92.44 103 LYS A N 1
ATOM 790 C CA . LYS A 1 103 ? -19.163 -4.589 1.608 1.00 92.44 103 LYS A CA 1
ATOM 791 C C . LYS A 1 103 ? -17.858 -4.358 2.354 1.00 92.44 103 LYS A C 1
ATOM 793 O O . LYS A 1 103 ? -16.861 -4.036 1.718 1.00 92.44 103 LYS A O 1
ATOM 798 N N . LEU A 1 104 ? -17.848 -4.483 3.680 1.00 94.19 104 LEU A N 1
ATOM 799 C CA . LEU A 1 104 ? -16.635 -4.288 4.464 1.00 94.19 104 LEU A CA 1
ATOM 800 C C . LEU A 1 104 ? -15.611 -5.375 4.175 1.00 94.19 104 LEU A C 1
ATOM 802 O O . LEU A 1 104 ? -15.940 -6.548 4.034 1.00 94.19 104 LEU A O 1
ATOM 806 N N . TYR A 1 105 ? -14.351 -4.967 4.168 1.00 93.88 105 TYR A N 1
ATOM 807 C CA . TYR A 1 105 ? -13.214 -5.868 4.112 1.00 93.88 105 TYR A CA 1
ATOM 808 C C . TYR A 1 105 ? -12.015 -5.238 4.825 1.00 93.88 105 TYR A C 1
ATOM 810 O O . TYR A 1 105 ? -11.943 -4.022 5.037 1.00 93.88 105 TYR A O 1
ATOM 818 N N . ARG A 1 106 ? -11.054 -6.079 5.216 1.00 92.81 106 ARG A N 1
ATOM 819 C CA . ARG A 1 106 ? -9.814 -5.630 5.856 1.00 92.81 106 ARG A CA 1
ATOM 820 C C . ARG A 1 106 ? -9.050 -4.681 4.933 1.00 92.81 106 ARG A C 1
ATOM 822 O O . ARG A 1 106 ? -8.804 -5.009 3.778 1.00 92.81 106 ARG A O 1
ATOM 829 N N . GLY A 1 107 ? -8.618 -3.544 5.468 1.00 90.00 107 GLY A N 1
ATOM 830 C CA . GLY A 1 107 ? -7.952 -2.499 4.689 1.00 90.00 107 GLY A CA 1
ATOM 831 C C . GLY A 1 107 ? -8.881 -1.400 4.177 1.00 90.00 107 GLY A C 1
ATOM 832 O O . GLY A 1 107 ? -8.392 -0.455 3.566 1.00 90.00 107 GLY A O 1
ATOM 833 N N . CYS A 1 108 ? -10.184 -1.466 4.479 1.00 95.69 108 CYS A N 1
ATOM 834 C CA . CYS A 1 108 ? -11.030 -0.274 4.450 1.00 95.69 108 CYS A CA 1
ATOM 835 C C . CYS A 1 108 ? -10.511 0.782 5.443 1.00 95.69 108 CYS A C 1
ATOM 837 O O . CYS A 1 108 ? -9.917 0.448 6.470 1.00 95.69 108 CYS A O 1
ATOM 839 N N . TYR A 1 109 ? -10.783 2.053 5.170 1.00 96.81 109 TYR A N 1
ATOM 840 C CA . TYR A 1 109 ? -10.421 3.179 6.029 1.00 96.81 109 TYR A CA 1
ATOM 841 C C . TYR A 1 109 ? -11.672 3.863 6.558 1.00 96.81 109 TYR A C 1
ATOM 843 O O . TYR A 1 109 ? -12.521 4.249 5.766 1.00 96.81 109 TYR A O 1
ATOM 851 N N . ALA A 1 110 ? -11.765 4.075 7.869 1.00 97.06 110 ALA A N 1
ATOM 852 C CA . ALA A 1 110 ? -12.730 5.005 8.443 1.00 97.06 110 ALA A CA 1
ATOM 853 C C . ALA A 1 110 ? -12.094 6.398 8.563 1.00 97.06 110 ALA A C 1
ATOM 855 O O . ALA A 1 110 ? -10.996 6.540 9.116 1.00 97.06 110 ALA A O 1
ATOM 856 N N . THR A 1 111 ? -12.777 7.417 8.043 1.00 97.44 111 THR A N 1
ATOM 857 C CA . THR A 1 111 ? -12.296 8.801 8.056 1.00 97.44 111 THR A CA 1
ATOM 858 C C . THR A 1 111 ? -13.422 9.819 8.175 1.00 97.44 111 THR A C 1
ATOM 860 O O . THR A 1 111 ? -14.555 9.548 7.802 1.00 97.44 111 THR A O 1
ATOM 863 N N . ASN A 1 112 ? -13.124 11.004 8.705 1.00 96.62 112 ASN A N 1
ATOM 864 C CA . ASN A 1 112 ? -14.030 12.154 8.659 1.00 96.62 112 ASN A CA 1
ATOM 865 C C . ASN A 1 112 ? -13.813 13.036 7.415 1.00 96.62 112 ASN A C 1
ATOM 867 O O . ASN A 1 112 ? -14.553 13.999 7.243 1.00 96.62 112 ASN A O 1
ATOM 871 N N . ASN A 1 113 ? -12.798 12.745 6.596 1.00 96.00 113 ASN A N 1
ATOM 872 C CA . ASN A 1 113 ? -12.450 13.524 5.415 1.00 96.00 113 ASN A CA 1
ATOM 873 C C . ASN A 1 113 ? -12.121 12.587 4.238 1.00 96.00 113 ASN A C 1
ATOM 875 O O . ASN A 1 113 ? -10.970 12.163 4.084 1.00 96.00 113 ASN A O 1
ATOM 879 N N . PRO A 1 114 ? -13.112 12.254 3.395 1.00 95.19 114 PRO A N 1
ATOM 880 C CA . PRO A 1 114 ? -12.894 11.409 2.226 1.00 95.19 114 PRO A CA 1
ATOM 881 C C . PRO A 1 114 ? -11.884 11.987 1.228 1.00 95.19 114 PRO A C 1
ATOM 883 O O . PRO A 1 114 ? -11.141 11.228 0.604 1.00 95.19 114 PRO A O 1
ATOM 886 N N . ASP A 1 115 ? -11.786 13.317 1.141 1.00 94.75 115 ASP A N 1
ATOM 887 C CA . ASP A 1 115 ? -10.871 14.017 0.234 1.00 94.75 115 ASP A CA 1
ATOM 888 C C . ASP A 1 115 ? -9.399 13.864 0.637 1.00 94.75 115 ASP A C 1
ATOM 890 O O . ASP A 1 115 ? -8.507 14.247 -0.124 1.00 94.75 115 ASP A O 1
ATOM 894 N N . ALA A 1 116 ? -9.111 13.274 1.802 1.00 93.00 116 ALA A N 1
ATOM 895 C CA . ALA A 1 116 ? -7.762 12.872 2.193 1.00 93.00 116 ALA A CA 1
ATOM 896 C C . ALA A 1 116 ? -7.221 11.683 1.370 1.00 93.00 116 ALA A C 1
ATOM 898 O O . ALA A 1 116 ? -6.045 11.324 1.523 1.00 93.00 116 ALA A O 1
ATOM 899 N N . PHE A 1 117 ? -8.048 11.082 0.510 1.00 94.12 117 PHE A N 1
ATOM 900 C CA . PHE A 1 117 ? -7.707 9.957 -0.352 1.00 94.12 117 PHE A CA 1
ATOM 901 C C . PHE A 1 117 ? -7.989 10.264 -1.828 1.00 94.12 117 PHE A C 1
ATOM 903 O O . PHE A 1 117 ? -8.845 11.080 -2.151 1.00 94.12 117 PHE A O 1
ATOM 910 N N . ASP A 1 118 ? -7.281 9.566 -2.713 1.00 92.56 118 ASP A N 1
ATOM 911 C CA . ASP A 1 118 ? -7.517 9.534 -4.155 1.00 92.56 118 ASP A CA 1
ATOM 912 C C . ASP A 1 118 ? -7.648 8.089 -4.635 1.00 92.56 118 ASP A C 1
ATOM 914 O O . ASP A 1 118 ? -7.079 7.162 -4.055 1.00 92.56 118 ASP A O 1
ATOM 918 N N . TYR A 1 119 ? -8.370 7.904 -5.737 1.00 92.31 119 TYR A N 1
ATOM 919 C CA . TYR A 1 119 ? -8.387 6.645 -6.473 1.00 92.31 119 TYR A CA 1
ATOM 920 C C . TYR A 1 119 ? -7.437 6.740 -7.653 1.00 92.31 119 TYR A C 1
ATOM 922 O O . TYR A 1 119 ? -7.527 7.677 -8.445 1.00 92.31 119 TYR A O 1
ATOM 930 N N . CYS A 1 120 ? -6.565 5.751 -7.807 1.00 92.06 120 CYS A N 1
ATOM 931 C CA . CYS A 1 120 ? -5.669 5.704 -8.951 1.00 92.06 120 CYS A CA 1
ATOM 932 C C . CYS A 1 120 ? -5.299 4.280 -9.345 1.00 92.06 120 CYS A C 1
ATOM 934 O O . CYS A 1 120 ? -5.401 3.341 -8.562 1.00 92.06 120 CYS A O 1
ATOM 936 N N . ASP A 1 121 ? -4.870 4.149 -10.587 1.00 95.25 121 ASP A N 1
ATOM 937 C CA . 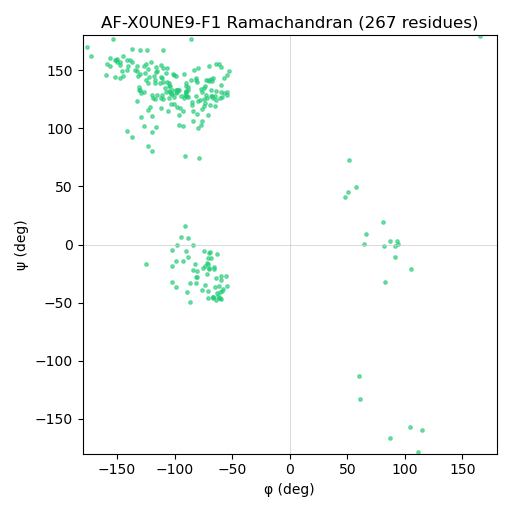ASP A 1 121 ? -4.311 2.953 -11.204 1.00 95.25 121 ASP A CA 1
ATOM 938 C C . ASP A 1 121 ? -2.924 3.236 -11.805 1.00 95.25 121 ASP A C 1
ATOM 940 O O . ASP A 1 121 ? -2.160 2.304 -12.031 1.00 95.25 121 ASP A O 1
ATOM 944 N N . ILE A 1 122 ? -2.548 4.503 -12.015 1.00 96.44 122 ILE A N 1
ATOM 945 C CA . ILE A 1 122 ? -1.240 4.885 -12.556 1.00 96.44 122 ILE A CA 1
ATOM 946 C C . ILE A 1 122 ? -0.527 5.837 -11.595 1.00 96.44 122 ILE A C 1
ATOM 948 O O . ILE A 1 122 ? -0.947 6.977 -11.381 1.00 96.44 122 ILE A O 1
ATOM 952 N N . VAL A 1 123 ? 0.600 5.381 -11.046 1.00 95.38 123 VAL A N 1
ATOM 953 C CA . VAL A 1 123 ? 1.413 6.154 -10.096 1.00 95.38 123 VAL A CA 1
ATOM 954 C C . VAL A 1 123 ? 2.867 6.238 -10.541 1.00 95.38 123 VAL A C 1
ATOM 956 O O . VAL A 1 123 ? 3.496 5.242 -10.886 1.00 95.38 123 VAL A O 1
ATOM 959 N N . GLU A 1 124 ? 3.422 7.442 -10.527 1.00 95.56 124 GLU A N 1
ATOM 960 C CA . GLU A 1 124 ? 4.850 7.701 -10.683 1.00 95.56 124 GLU A CA 1
ATOM 961 C C . GLU A 1 124 ? 5.500 7.686 -9.303 1.00 95.56 124 GLU A C 1
ATOM 963 O O . GLU A 1 124 ? 5.043 8.364 -8.380 1.00 95.56 124 GLU A O 1
ATOM 968 N N . VAL A 1 125 ? 6.553 6.889 -9.156 1.00 95.81 125 VAL A N 1
ATOM 969 C CA . VAL A 1 125 ? 7.193 6.600 -7.876 1.00 95.81 125 VAL A CA 1
ATOM 970 C C . VAL A 1 125 ? 8.704 6.787 -7.940 1.00 95.81 125 VAL A C 1
ATOM 972 O O . VAL A 1 125 ? 9.349 6.497 -8.953 1.00 95.81 125 VAL A O 1
ATOM 975 N N . ASN A 1 126 ? 9.278 7.222 -6.821 1.00 95.62 126 ASN A N 1
ATOM 976 C CA . ASN A 1 126 ? 10.709 7.151 -6.565 1.00 95.62 126 ASN A CA 1
ATOM 977 C C . ASN A 1 126 ? 10.996 5.892 -5.745 1.00 95.62 126 ASN A C 1
ATOM 979 O O . ASN A 1 126 ? 10.596 5.801 -4.584 1.00 95.62 126 ASN A O 1
ATOM 983 N N . VAL A 1 127 ? 11.665 4.910 -6.339 1.00 95.56 127 VAL A N 1
ATOM 984 C CA . VAL A 1 127 ? 11.946 3.628 -5.692 1.00 95.56 127 VAL A CA 1
ATOM 985 C C . VAL A 1 127 ? 13.319 3.666 -5.042 1.00 95.56 127 VAL A C 1
ATOM 987 O O . VAL A 1 127 ? 14.319 3.933 -5.703 1.00 95.56 127 VAL A O 1
ATOM 990 N N . LYS A 1 128 ? 13.385 3.307 -3.760 1.00 95.00 128 LYS A N 1
ATOM 991 C CA . LYS A 1 128 ? 14.622 2.996 -3.045 1.00 95.00 128 LYS A CA 1
ATOM 992 C C . LYS A 1 128 ? 14.824 1.486 -3.045 1.00 95.00 128 LYS A C 1
ATOM 994 O O . LYS A 1 128 ? 14.173 0.754 -2.297 1.00 95.00 128 LYS A O 1
ATOM 999 N N . ASN A 1 129 ? 15.724 1.028 -3.906 1.00 91.88 129 ASN A N 1
ATOM 1000 C CA . ASN A 1 129 ? 15.982 -0.390 -4.108 1.00 91.88 129 ASN A CA 1
ATOM 1001 C C . ASN A 1 129 ? 16.675 -1.003 -2.883 1.00 91.88 129 ASN A C 1
ATOM 1003 O O . ASN A 1 129 ? 17.561 -0.401 -2.266 1.00 91.88 129 ASN A O 1
ATOM 1007 N N . HIS A 1 130 ? 16.290 -2.224 -2.533 1.00 92.44 130 HIS A N 1
ATOM 1008 C CA . HIS A 1 130 ? 16.893 -2.941 -1.427 1.00 92.44 130 HIS A CA 1
ATOM 1009 C C . HIS A 1 130 ? 18.206 -3.600 -1.867 1.00 92.44 130 HIS A C 1
ATOM 1011 O O . HIS A 1 130 ? 18.241 -4.382 -2.812 1.00 92.44 130 HIS A O 1
ATOM 1017 N N . LYS A 1 131 ? 19.296 -3.364 -1.124 1.00 89.06 131 LYS A N 1
ATOM 1018 C CA . LYS A 1 131 ? 20.657 -3.826 -1.483 1.00 89.06 131 LYS A CA 1
ATOM 1019 C C . LYS A 1 131 ? 20.797 -5.336 -1.720 1.00 89.06 131 LYS A C 1
ATOM 1021 O O . LYS A 1 131 ? 21.700 -5.773 -2.423 1.00 89.06 131 LYS A O 1
ATOM 1026 N N . PHE A 1 132 ? 19.942 -6.139 -1.089 1.00 89.50 132 PHE A N 1
ATOM 1027 C CA . PHE A 1 132 ? 19.967 -7.601 -1.197 1.00 89.50 132 PHE A CA 1
ATOM 1028 C C . PHE A 1 132 ? 18.953 -8.155 -2.206 1.00 89.50 132 PHE A C 1
ATOM 1030 O O . PHE A 1 132 ? 18.896 -9.370 -2.401 1.00 89.50 132 PHE A O 1
ATOM 1037 N N . PHE A 1 133 ? 18.167 -7.293 -2.856 1.00 90.81 133 PHE A N 1
ATOM 1038 C CA . PHE A 1 133 ? 17.301 -7.705 -3.951 1.00 90.81 133 PHE A CA 1
ATOM 1039 C C . PHE A 1 133 ? 18.159 -7.911 -5.203 1.00 90.81 133 PHE A C 1
ATOM 1041 O O . PHE A 1 133 ? 18.681 -6.969 -5.792 1.00 90.81 133 PHE A O 1
ATOM 1048 N N . LYS A 1 134 ? 18.377 -9.176 -5.563 1.00 87.69 134 LYS A N 1
ATOM 1049 C CA . LYS A 1 134 ? 19.216 -9.587 -6.699 1.00 87.69 134 LYS A CA 1
ATOM 1050 C C . LYS A 1 134 ? 18.499 -9.651 -8.057 1.00 87.69 134 LYS A C 1
ATOM 1052 O O . LYS A 1 134 ? 19.188 -9.437 -9.056 1.00 87.69 134 LYS A O 1
ATOM 1057 N N . PRO A 1 135 ? 17.197 -9.996 -8.148 1.00 89.06 135 PRO A N 1
ATOM 1058 C CA . PRO A 1 135 ? 16.526 -10.114 -9.439 1.00 89.06 135 PRO A CA 1
ATOM 1059 C C . PRO A 1 135 ? 16.604 -8.823 -10.261 1.00 89.06 135 PRO A C 1
ATOM 1061 O O . PRO A 1 135 ? 16.533 -7.722 -9.720 1.00 89.06 135 PRO A O 1
ATOM 1064 N N . LYS A 1 136 ? 16.742 -8.961 -11.585 1.00 88.75 136 LYS A N 1
ATOM 1065 C CA . LYS A 1 136 ? 16.691 -7.819 -12.507 1.00 88.75 136 LYS A CA 1
ATOM 1066 C C . LYS A 1 136 ? 15.254 -7.320 -12.635 1.00 88.75 136 LYS A C 1
ATOM 1068 O O . LYS A 1 136 ? 14.327 -8.125 -12.740 1.00 88.75 136 LYS A O 1
ATOM 1073 N N . THR A 1 137 ? 15.101 -6.005 -12.717 1.00 91.31 137 THR A N 1
ATOM 1074 C CA . THR A 1 137 ? 13.800 -5.349 -12.870 1.00 91.31 137 THR A CA 1
ATOM 1075 C C . THR A 1 137 ? 13.800 -4.564 -14.177 1.00 91.31 137 THR A C 1
ATOM 1077 O O . THR A 1 137 ? 14.326 -3.456 -14.263 1.00 91.31 137 THR A O 1
ATOM 1080 N N . GLY A 1 138 ? 13.258 -5.179 -15.226 1.00 92.50 138 GLY A N 1
ATOM 1081 C CA . GLY A 1 138 ? 13.131 -4.576 -16.551 1.00 92.50 138 GLY A CA 1
ATOM 1082 C C . GLY A 1 138 ? 11.865 -3.739 -16.722 1.00 92.50 138 GLY A C 1
ATOM 1083 O O . GLY A 1 138 ? 10.995 -3.691 -15.850 1.00 92.50 138 GLY A O 1
ATOM 1084 N N . PHE A 1 139 ? 11.750 -3.114 -17.889 1.00 94.44 139 PHE A N 1
ATOM 1085 C CA . PHE A 1 139 ? 10.553 -2.393 -18.310 1.00 94.44 139 PHE A CA 1
ATOM 1086 C C . PHE A 1 139 ? 9.361 -3.349 -18.470 1.00 94.44 139 PHE A C 1
ATOM 1088 O O . PHE A 1 139 ? 9.459 -4.324 -19.213 1.00 94.44 139 PHE A O 1
ATOM 1095 N N . GLY A 1 140 ? 8.254 -3.074 -17.774 1.00 95.12 140 GLY A N 1
ATOM 1096 C CA . GLY A 1 140 ? 7.061 -3.927 -17.756 1.00 95.12 140 GLY A CA 1
ATOM 1097 C C . GLY A 1 140 ? 7.151 -5.118 -16.797 1.00 95.12 140 GLY A C 1
ATOM 1098 O O . GLY A 1 140 ? 6.418 -6.086 -16.961 1.00 95.12 140 GLY A O 1
ATOM 1099 N N . THR A 1 141 ? 8.052 -5.085 -15.810 1.00 95.50 141 THR A N 1
ATOM 1100 C CA . THR A 1 141 ? 8.152 -6.167 -14.815 1.00 95.50 141 THR A CA 1
ATOM 1101 C C . THR A 1 141 ? 6.919 -6.171 -13.919 1.00 95.50 141 THR A C 1
ATOM 1103 O O . THR A 1 141 ? 6.610 -5.149 -13.309 1.00 95.50 141 THR A O 1
ATOM 1106 N N . GLN A 1 142 ? 6.257 -7.320 -13.782 1.00 96.56 142 GLN A N 1
ATOM 1107 C CA . GLN A 1 142 ? 5.163 -7.473 -12.828 1.00 96.56 142 GLN A CA 1
ATOM 1108 C C . GLN A 1 142 ? 5.691 -7.409 -11.386 1.00 96.56 142 GLN A C 1
ATOM 1110 O O . GLN A 1 142 ? 6.684 -8.052 -11.034 1.00 96.56 142 GLN A O 1
ATOM 1115 N N . VAL A 1 143 ? 5.023 -6.618 -10.554 1.00 96.81 143 VAL A N 1
ATOM 1116 C CA . VAL A 1 143 ? 5.343 -6.407 -9.143 1.00 96.81 143 VAL A CA 1
ATOM 1117 C C . VAL A 1 143 ? 4.070 -6.417 -8.304 1.00 96.81 143 VAL A C 1
ATOM 1119 O O . VAL A 1 143 ? 2.971 -6.153 -8.786 1.00 96.81 143 VAL A O 1
ATOM 1122 N N . HIS A 1 144 ? 4.243 -6.707 -7.023 1.00 97.50 144 HIS A N 1
ATOM 1123 C CA . HIS A 1 144 ? 3.230 -6.571 -5.991 1.00 97.50 144 HIS A CA 1
ATOM 1124 C C . HIS A 1 144 ? 3.508 -5.272 -5.241 1.00 97.50 144 HIS A C 1
ATOM 1126 O O . HIS A 1 144 ? 4.596 -5.096 -4.686 1.00 97.50 144 HIS A O 1
ATOM 1132 N N . ILE A 1 145 ? 2.541 -4.363 -5.244 1.00 96.12 145 ILE A N 1
ATOM 1133 C CA . ILE A 1 145 ? 2.595 -3.102 -4.516 1.00 96.12 145 ILE A CA 1
ATOM 1134 C C . ILE A 1 145 ? 1.721 -3.206 -3.265 1.00 96.12 145 ILE A C 1
ATOM 1136 O O . ILE A 1 145 ? 0.520 -3.455 -3.342 1.00 96.12 145 ILE A O 1
ATOM 1140 N N . THR A 1 146 ? 2.316 -3.024 -2.093 1.00 95.38 146 THR A N 1
ATOM 1141 C CA . THR A 1 146 ? 1.571 -2.945 -0.836 1.00 95.38 146 THR A CA 1
ATOM 1142 C C . THR A 1 146 ? 1.316 -1.483 -0.495 1.00 95.38 146 THR A C 1
ATOM 1144 O O . THR A 1 146 ? 2.257 -0.715 -0.275 1.00 95.38 146 THR A O 1
ATOM 1147 N N . ILE A 1 147 ? 0.037 -1.115 -0.448 1.00 91.69 147 ILE A N 1
ATOM 1148 C CA . ILE A 1 147 ? -0.464 0.224 -0.132 1.00 91.69 147 ILE A CA 1
ATOM 1149 C C . ILE A 1 147 ? -1.344 0.092 1.106 1.00 91.69 147 ILE A C 1
ATOM 1151 O O . ILE A 1 147 ? -2.412 -0.522 1.071 1.00 91.69 147 ILE A O 1
ATOM 1155 N N . GLY A 1 148 ? -0.876 0.637 2.228 1.00 89.88 148 GLY A N 1
ATOM 1156 C CA . GLY A 1 148 ? -1.560 0.456 3.503 1.00 89.88 148 GLY A CA 1
ATOM 1157 C C . GLY A 1 148 ? -1.648 -1.022 3.886 1.00 89.88 148 GLY A C 1
ATOM 1158 O O . GLY A 1 148 ? -0.631 -1.649 4.171 1.00 89.88 148 GLY A O 1
ATOM 1159 N N . MET A 1 149 ? -2.864 -1.572 3.903 1.00 90.88 149 MET A N 1
ATOM 1160 C CA . MET A 1 149 ? -3.113 -2.987 4.220 1.00 90.88 149 MET A CA 1
ATOM 1161 C C . MET A 1 149 ? -3.391 -3.862 2.990 1.00 90.88 149 MET A C 1
ATOM 1163 O O . MET A 1 149 ? -3.540 -5.074 3.142 1.00 90.88 149 MET A O 1
ATOM 1167 N N . LEU A 1 150 ? -3.483 -3.274 1.796 1.00 91.31 150 LEU A N 1
ATOM 1168 C CA . LEU A 1 150 ? -3.793 -3.994 0.564 1.00 91.31 150 LEU A CA 1
ATOM 1169 C C . LEU A 1 150 ? -2.520 -4.252 -0.229 1.00 91.31 150 LEU A C 1
ATOM 1171 O O . LEU A 1 150 ? -1.600 -3.437 -0.227 1.00 91.31 150 LEU A O 1
ATOM 1175 N N . THR A 1 151 ? -2.470 -5.392 -0.909 1.00 94.38 151 THR A N 1
ATOM 1176 C CA . THR A 1 151 ? -1.409 -5.705 -1.867 1.00 94.38 151 THR A CA 1
ATOM 1177 C C . THR A 1 151 ? -2.042 -5.959 -3.220 1.00 94.38 151 THR A C 1
ATOM 1179 O O . THR A 1 151 ? -2.842 -6.880 -3.352 1.00 94.38 151 THR A O 1
ATOM 1182 N N . ILE A 1 152 ? -1.677 -5.136 -4.197 1.00 94.94 152 ILE A N 1
ATOM 1183 C CA . ILE A 1 152 ? -2.208 -5.169 -5.559 1.00 94.94 152 ILE A CA 1
ATOM 1184 C C . ILE A 1 152 ? -1.083 -5.531 -6.525 1.00 94.94 152 ILE A C 1
ATOM 1186 O O . ILE A 1 152 ? 0.088 -5.226 -6.291 1.00 94.94 152 ILE A O 1
ATOM 1190 N N . VAL A 1 153 ? -1.430 -6.200 -7.618 1.00 97.12 153 VAL A N 1
ATOM 1191 C CA . VAL A 1 153 ? -0.490 -6.509 -8.696 1.00 97.12 153 VAL A CA 1
ATOM 1192 C C . VAL A 1 153 ? -0.500 -5.383 -9.727 1.00 97.12 153 VAL A C 1
ATOM 1194 O O . VAL A 1 153 ? -1.551 -4.862 -10.098 1.00 97.12 153 VAL A O 1
ATOM 1197 N N . GLY A 1 154 ? 0.680 -5.024 -10.216 1.00 96.75 154 GLY A N 1
ATOM 1198 C CA . GLY A 1 154 ? 0.839 -4.069 -11.303 1.00 96.75 154 GLY A CA 1
ATOM 1199 C C . GLY A 1 154 ? 2.121 -4.307 -12.084 1.00 96.75 154 GLY A C 1
ATOM 1200 O O . GLY A 1 154 ? 2.936 -5.162 -11.742 1.00 96.75 154 GLY A O 1
ATOM 1201 N N . ASN A 1 155 ? 2.309 -3.527 -13.139 1.00 97.44 155 ASN A N 1
ATOM 1202 C CA . ASN A 1 155 ? 3.505 -3.549 -13.966 1.00 97.44 155 ASN A CA 1
ATOM 1203 C C . ASN A 1 155 ? 4.344 -2.299 -13.701 1.00 97.44 155 ASN A C 1
ATOM 1205 O O . ASN A 1 155 ? 3.832 -1.179 -13.705 1.00 97.44 155 ASN A O 1
ATOM 1209 N N . LEU A 1 156 ? 5.638 -2.504 -13.477 1.00 96.81 156 LEU A N 1
ATOM 1210 C CA . LEU A 1 156 ? 6.620 -1.469 -13.193 1.00 96.81 156 LEU A CA 1
ATOM 1211 C C . LEU A 1 156 ? 7.374 -1.090 -14.472 1.00 96.81 156 LEU A C 1
ATOM 1213 O O . LEU A 1 156 ? 7.908 -1.947 -15.181 1.00 96.81 156 LEU A O 1
ATOM 1217 N N . TYR A 1 157 ? 7.472 0.209 -14.726 1.00 97.12 157 TYR A N 1
ATOM 1218 C CA . TYR A 1 157 ? 8.089 0.803 -15.908 1.00 97.12 157 TYR A CA 1
ATOM 1219 C C . TYR A 1 157 ? 9.206 1.762 -15.484 1.00 97.12 157 TYR A C 1
ATOM 1221 O O . TYR A 1 157 ? 8.965 2.963 -15.332 1.00 97.12 157 TYR A O 1
ATOM 1229 N N . PRO A 1 158 ? 10.428 1.251 -15.242 1.00 96.12 158 PRO A N 1
ATOM 1230 C CA . PRO A 1 158 ? 11.563 2.081 -14.866 1.00 96.12 158 PRO A CA 1
ATOM 1231 C C . PRO A 1 158 ? 12.003 2.997 -16.008 1.00 96.12 158 PRO A C 1
ATOM 1233 O O . PRO A 1 158 ? 12.071 2.577 -17.170 1.00 96.12 158 PRO A O 1
ATOM 1236 N N . TYR A 1 159 ? 12.367 4.231 -15.669 1.00 95.25 159 TYR A N 1
ATOM 1237 C CA . TYR A 1 159 ? 12.900 5.195 -16.626 1.00 95.25 159 TYR A CA 1
ATOM 1238 C C . TYR A 1 159 ? 13.965 6.101 -16.000 1.00 95.25 159 TYR A C 1
ATOM 1240 O O . TYR A 1 159 ? 14.070 6.231 -14.782 1.00 95.25 159 TYR A O 1
ATOM 1248 N N . TYR A 1 160 ? 14.746 6.747 -16.862 1.00 93.31 160 TYR A N 1
ATOM 1249 C CA . TYR A 1 160 ? 15.557 7.914 -16.517 1.00 93.31 160 TYR A CA 1
ATOM 1250 C C . TYR A 1 160 ? 15.139 9.102 -17.385 1.00 93.31 160 TYR A C 1
ATOM 1252 O O . TYR A 1 160 ? 14.551 8.934 -18.457 1.00 93.31 160 TYR A O 1
ATOM 1260 N N . GLU A 1 161 ? 15.407 10.310 -16.908 1.00 91.75 161 GLU A N 1
ATOM 1261 C CA . GLU A 1 161 ? 15.088 11.544 -17.623 1.00 91.75 161 GLU A CA 1
ATOM 1262 C C . GLU A 1 161 ? 16.264 11.956 -18.505 1.00 91.75 161 GLU A C 1
ATOM 1264 O O . GLU A 1 161 ? 17.425 11.898 -18.099 1.00 91.75 161 GLU A O 1
ATOM 1269 N N . MET A 1 162 ? 15.958 12.363 -19.733 1.00 90.12 162 MET A N 1
ATOM 1270 C CA . MET A 1 162 ? 16.929 12.924 -20.661 1.00 90.12 162 MET A CA 1
ATOM 1271 C C . MET A 1 162 ? 16.258 14.065 -21.427 1.00 90.12 162 MET A C 1
ATOM 1273 O O . MET A 1 162 ? 15.506 13.840 -22.381 1.00 90.12 162 MET A O 1
ATOM 1277 N N . GLY A 1 163 ? 16.494 15.293 -20.960 1.00 88.81 163 GLY A N 1
ATOM 1278 C CA . GLY A 1 163 ? 15.656 16.439 -21.313 1.00 88.81 163 GLY A CA 1
ATOM 1279 C C . GLY A 1 163 ? 14.216 16.197 -20.852 1.00 88.81 163 GLY A C 1
ATOM 1280 O O . GLY A 1 163 ? 13.988 15.713 -19.749 1.00 88.81 163 GLY A O 1
ATOM 1281 N N . GLU A 1 164 ? 13.244 16.449 -21.726 1.00 87.00 164 GLU A N 1
ATOM 1282 C CA . GLU A 1 164 ? 11.816 16.222 -21.443 1.00 87.00 164 GLU A CA 1
ATOM 1283 C C . GLU A 1 164 ? 11.354 14.771 -21.690 1.00 87.00 164 GLU A C 1
ATOM 1285 O O . GLU A 1 164 ? 10.183 14.433 -21.510 1.00 87.00 164 GLU A O 1
ATOM 1290 N N . LYS A 1 165 ? 12.257 13.883 -22.130 1.00 90.56 165 LYS A N 1
ATOM 1291 C CA . LYS A 1 165 ? 11.913 12.504 -22.505 1.00 90.56 165 LYS A CA 1
ATOM 1292 C C . LYS A 1 165 ? 12.170 11.531 -21.360 1.00 90.56 165 LYS A C 1
ATOM 1294 O O . LYS A 1 165 ? 13.261 11.489 -20.791 1.00 90.56 165 LYS A O 1
ATOM 1299 N N . ARG A 1 166 ? 11.183 10.667 -21.100 1.00 92.56 166 ARG A N 1
ATOM 1300 C CA . ARG A 1 166 ? 11.314 9.498 -20.220 1.00 92.56 166 ARG A CA 1
ATOM 1301 C C . ARG A 1 166 ? 11.905 8.331 -21.004 1.00 92.56 166 ARG A C 1
ATOM 1303 O O . ARG A 1 166 ? 11.228 7.736 -21.844 1.00 92.56 166 ARG A O 1
ATOM 1310 N N . MET A 1 167 ? 13.165 8.011 -20.748 1.00 93.50 167 MET A N 1
ATOM 1311 C CA . MET A 1 167 ? 13.882 6.942 -21.435 1.00 93.50 167 MET A CA 1
ATOM 1312 C C . MET A 1 167 ? 13.743 5.621 -20.678 1.00 93.50 167 MET A C 1
ATOM 1314 O O . MET A 1 167 ? 14.056 5.549 -19.493 1.00 93.50 167 MET A O 1
ATOM 1318 N N . GLN A 1 168 ? 13.294 4.568 -21.360 1.00 93.56 168 GLN A N 1
ATOM 1319 C CA . GLN A 1 168 ? 13.155 3.228 -20.781 1.00 93.56 168 GLN A CA 1
ATOM 1320 C C . GLN A 1 168 ? 14.505 2.708 -20.280 1.00 93.56 168 GLN A C 1
ATOM 1322 O O . GLN A 1 168 ? 15.510 2.802 -20.989 1.00 93.56 168 GLN A O 1
ATOM 1327 N N . THR A 1 169 ? 14.512 2.087 -19.101 1.00 91.25 169 THR A N 1
ATOM 1328 C CA . THR A 1 169 ? 15.714 1.452 -18.551 1.00 91.25 169 THR A CA 1
ATOM 1329 C C . THR A 1 169 ? 15.423 0.095 -17.923 1.00 91.25 169 THR A C 1
ATOM 1331 O O . THR A 1 169 ? 14.275 -0.315 -17.754 1.00 91.25 169 THR A O 1
ATOM 1334 N N . THR A 1 170 ? 16.490 -0.640 -17.628 1.00 90.31 170 THR A N 1
ATOM 1335 C CA . THR A 1 170 ? 16.456 -1.876 -16.849 1.00 90.31 170 THR A CA 1
ATOM 1336 C C . THR A 1 170 ? 17.292 -1.664 -15.606 1.00 90.31 170 THR A C 1
ATOM 1338 O O . THR A 1 170 ? 18.459 -1.294 -15.699 1.00 90.31 170 THR A O 1
ATOM 1341 N N . ILE A 1 171 ? 16.683 -1.914 -14.456 1.00 88.56 171 ILE A N 1
ATOM 1342 C CA . ILE A 1 171 ? 17.307 -1.727 -13.158 1.00 88.56 171 ILE A CA 1
ATOM 1343 C C . ILE A 1 171 ? 18.041 -2.995 -12.760 1.00 88.56 171 ILE A C 1
ATOM 1345 O O . ILE A 1 171 ? 17.538 -4.122 -12.879 1.00 88.56 171 ILE A O 1
ATOM 1349 N N . THR A 1 172 ? 19.245 -2.779 -12.261 1.00 82.31 172 THR A N 1
ATOM 1350 C CA . THR A 1 172 ? 20.104 -3.797 -11.691 1.00 82.31 172 THR A CA 1
ATOM 1351 C C . THR A 1 172 ? 20.225 -3.599 -10.185 1.00 82.31 172 THR A C 1
ATOM 1353 O O . THR A 1 172 ? 19.898 -2.572 -9.603 1.00 82.31 172 THR A O 1
ATOM 1356 N N . ASN A 1 173 ? 20.769 -4.607 -9.532 1.00 74.62 173 ASN A N 1
ATOM 1357 C CA . ASN A 1 173 ? 21.100 -4.625 -8.116 1.00 74.62 173 ASN A CA 1
ATOM 1358 C C . ASN A 1 173 ? 22.179 -3.600 -7.693 1.00 74.62 173 ASN A C 1
ATOM 1360 O O . ASN A 1 173 ? 22.405 -3.427 -6.497 1.00 74.62 173 ASN A O 1
ATOM 1364 N N . LYS A 1 174 ? 22.837 -2.905 -8.634 1.00 74.88 174 LYS A N 1
ATOM 1365 C CA . LYS A 1 174 ? 23.764 -1.798 -8.327 1.00 74.88 174 LYS A CA 1
ATOM 1366 C C . LYS A 1 174 ? 23.048 -0.460 -8.133 1.00 74.88 174 LYS A C 1
ATOM 1368 O O . LYS A 1 174 ? 23.589 0.432 -7.479 1.00 74.88 174 LYS A O 1
ATOM 1373 N N . ASP A 1 175 ? 21.845 -0.327 -8.674 1.00 79.56 175 ASP A N 1
ATOM 1374 C CA . ASP A 1 175 ? 21.069 0.901 -8.610 1.00 79.56 175 ASP A CA 1
ATOM 1375 C C . ASP A 1 175 ? 20.467 1.048 -7.209 1.00 79.56 175 ASP A C 1
ATOM 1377 O O . ASP A 1 175 ? 19.666 0.218 -6.772 1.00 79.56 175 ASP A O 1
ATOM 1381 N N . ARG A 1 176 ? 20.868 2.098 -6.480 1.00 82.56 176 ARG A N 1
ATOM 1382 C CA . ARG A 1 176 ? 20.367 2.378 -5.118 1.00 82.56 176 ARG A CA 1
ATOM 1383 C C . ARG A 1 176 ? 18.949 2.954 -5.112 1.00 82.56 176 ARG A C 1
ATOM 1385 O O . ARG A 1 176 ? 18.255 2.871 -4.100 1.00 82.56 176 ARG A O 1
ATOM 1392 N N . GLY A 1 177 ? 18.514 3.510 -6.235 1.00 90.56 177 GLY A N 1
ATOM 1393 C CA . GLY A 1 177 ? 17.157 3.985 -6.444 1.00 90.56 177 GLY A CA 1
ATOM 1394 C C . GLY A 1 177 ? 16.927 4.410 -7.887 1.00 90.56 177 GLY A C 1
ATOM 1395 O O . GLY A 1 177 ? 17.883 4.586 -8.641 1.00 90.56 177 GLY A O 1
ATOM 1396 N N . PHE A 1 178 ? 15.661 4.510 -8.279 1.00 94.12 178 PHE A N 1
ATOM 1397 C CA . PHE A 1 178 ? 15.255 4.830 -9.645 1.00 94.12 178 PHE A CA 1
ATOM 1398 C C . PHE A 1 178 ? 13.832 5.386 -9.682 1.00 94.12 178 PHE A C 1
ATOM 1400 O O . PHE A 1 178 ? 13.010 5.076 -8.819 1.00 94.12 178 PHE A O 1
ATOM 1407 N N . LYS A 1 179 ? 13.524 6.164 -10.722 1.00 95.56 179 LYS A N 1
ATOM 1408 C CA . LYS A 1 179 ? 12.152 6.577 -11.013 1.00 95.56 179 LYS A CA 1
ATOM 1409 C C . LYS A 1 179 ? 11.448 5.511 -11.846 1.00 95.56 179 LYS A C 1
ATOM 1411 O O . LYS A 1 179 ? 12.043 4.893 -12.736 1.00 95.56 179 LYS A O 1
ATOM 1416 N N . ALA A 1 180 ? 10.174 5.294 -11.564 1.00 96.75 180 ALA A N 1
ATOM 1417 C CA . ALA A 1 180 ? 9.351 4.383 -12.338 1.00 96.75 180 ALA A CA 1
ATOM 1418 C C . ALA A 1 180 ? 7.894 4.818 -12.343 1.00 96.75 180 ALA A C 1
ATOM 1420 O O . ALA A 1 180 ? 7.434 5.510 -11.440 1.00 96.75 180 ALA A O 1
ATOM 1421 N N . VAL A 1 181 ? 7.161 4.372 -13.354 1.00 97.44 181 VAL A N 1
ATOM 1422 C CA . VAL A 1 181 ? 5.699 4.415 -13.341 1.00 97.44 181 VAL A CA 1
ATOM 1423 C C . VAL A 1 181 ? 5.194 3.013 -13.062 1.00 97.44 181 VAL A C 1
ATOM 1425 O O . VAL A 1 181 ? 5.713 2.044 -13.612 1.00 97.44 181 VAL A O 1
ATOM 1428 N N . ILE A 1 182 ? 4.202 2.898 -12.195 1.00 97.06 182 ILE A N 1
ATOM 1429 C CA . ILE A 1 182 ? 3.498 1.657 -11.914 1.00 97.06 182 ILE A CA 1
ATOM 1430 C C . ILE A 1 182 ? 2.096 1.800 -12.479 1.00 97.06 182 ILE A C 1
ATOM 1432 O O . ILE A 1 182 ? 1.393 2.752 -12.147 1.00 97.06 182 ILE A O 1
ATOM 1436 N N . MET A 1 183 ? 1.713 0.847 -13.321 1.00 97.38 183 MET A N 1
ATOM 1437 C CA . MET A 1 183 ? 0.337 0.691 -13.781 1.00 97.38 183 MET A CA 1
ATOM 1438 C C . MET A 1 183 ? -0.261 -0.522 -13.076 1.00 97.38 183 MET A C 1
ATOM 1440 O O . MET A 1 183 ? 0.232 -1.640 -13.236 1.00 97.38 183 MET A O 1
ATOM 1444 N N . LEU A 1 184 ? -1.265 -0.279 -12.248 1.00 96.44 184 LEU A N 1
ATOM 1445 C CA . LEU A 1 184 ? -1.974 -1.258 -11.439 1.00 96.44 184 LEU A CA 1
ATOM 1446 C C . LEU A 1 184 ? -3.052 -1.945 -12.270 1.00 96.44 184 LEU A C 1
ATOM 1448 O O . LEU A 1 184 ? -3.625 -1.352 -13.181 1.00 96.44 184 LEU A O 1
ATOM 1452 N N . ASN A 1 185 ? -3.339 -3.200 -11.935 1.00 94.88 185 ASN A N 1
ATOM 1453 C CA . ASN A 1 185 ? -4.379 -3.964 -12.621 1.00 94.88 185 ASN A CA 1
ATOM 1454 C C . ASN A 1 185 ? -5.800 -3.512 -12.237 1.00 94.88 185 ASN A C 1
ATOM 1456 O O . ASN A 1 185 ? -6.754 -3.815 -12.946 1.00 94.88 185 ASN A O 1
ATOM 1460 N N . GLU A 1 186 ? -5.941 -2.806 -11.117 1.00 92.56 186 GLU A N 1
ATOM 1461 C CA . GLU A 1 186 ? -7.203 -2.287 -10.599 1.00 92.56 186 GLU A CA 1
ATOM 1462 C C . GLU A 1 186 ? -6.999 -0.896 -9.989 1.00 92.56 186 GLU A C 1
ATOM 1464 O O . GLU A 1 186 ? -5.884 -0.527 -9.611 1.00 92.56 186 GLU A O 1
ATOM 1469 N N . LYS A 1 187 ? -8.085 -0.123 -9.885 1.00 91.94 187 LYS A N 1
ATOM 1470 C CA . LYS A 1 187 ? -8.068 1.177 -9.208 1.00 91.94 187 LYS A CA 1
ATOM 1471 C C . LYS A 1 187 ? -8.067 0.979 -7.703 1.00 91.94 187 LYS A C 1
ATOM 1473 O O . LYS A 1 187 ? -8.910 0.269 -7.162 1.00 91.94 187 LYS A O 1
ATOM 1478 N N . VAL A 1 188 ? -7.162 1.673 -7.027 1.00 92.06 188 VAL A N 1
ATOM 1479 C CA . VAL A 1 188 ? -6.938 1.514 -5.591 1.00 92.06 188 VAL A CA 1
ATOM 1480 C C . VAL A 1 188 ? -7.051 2.851 -4.884 1.00 92.06 188 VAL A C 1
ATOM 1482 O O . VAL A 1 188 ? -6.717 3.900 -5.438 1.00 92.06 188 VAL A O 1
ATOM 1485 N N . LEU A 1 189 ? -7.524 2.797 -3.644 1.00 92.75 189 LEU A N 1
ATOM 1486 C CA . LEU A 1 189 ? -7.568 3.949 -2.760 1.00 92.75 189 LEU A CA 1
ATOM 1487 C C . LEU A 1 189 ? -6.170 4.202 -2.184 1.00 92.75 189 LEU A C 1
ATOM 1489 O O . LEU A 1 189 ? -5.594 3.326 -1.537 1.00 92.75 189 LEU A O 1
ATOM 1493 N N . ILE A 1 190 ? -5.645 5.408 -2.374 1.00 91.94 190 ILE A N 1
ATOM 1494 C CA . ILE A 1 190 ? -4.371 5.851 -1.806 1.00 91.94 190 ILE A CA 1
ATOM 1495 C C . ILE A 1 190 ? -4.623 7.107 -0.979 1.00 91.94 190 ILE A C 1
ATOM 1497 O O . ILE A 1 190 ? -5.390 7.981 -1.368 1.00 91.94 190 ILE A O 1
ATOM 1501 N N . ARG A 1 191 ? -3.983 7.216 0.186 1.00 91.31 191 ARG A N 1
ATOM 1502 C CA . ARG A 1 191 ? -3.982 8.460 0.970 1.00 91.31 191 ARG A CA 1
ATOM 1503 C C . ARG A 1 191 ? -3.263 9.557 0.167 1.00 91.31 191 ARG A C 1
ATOM 1505 O O . ARG A 1 191 ? -2.431 9.249 -0.665 1.00 91.31 191 ARG A O 1
ATOM 1512 N N . LYS A 1 192 ? -3.519 10.848 0.373 1.00 88.12 192 LYS A N 1
ATOM 1513 C CA . LYS A 1 192 ? -2.756 11.922 -0.313 1.00 88.12 192 LYS A CA 1
ATOM 1514 C C . LYS A 1 192 ? -1.407 12.221 0.343 1.00 88.12 192 LYS A C 1
ATOM 1516 O O . LYS A 1 192 ? -0.471 12.667 -0.311 1.00 88.12 192 LYS A O 1
ATOM 1521 N N . LYS A 1 193 ? -1.305 11.982 1.652 1.00 85.06 193 LYS A N 1
ATOM 1522 C CA . LYS A 1 193 ? -0.124 12.283 2.473 1.00 85.06 193 LYS A CA 1
ATOM 1523 C C . LYS A 1 193 ? 0.566 11.005 2.945 1.00 85.06 193 LYS A C 1
ATOM 1525 O O . LYS A 1 193 ? -0.106 10.059 3.351 1.00 85.06 193 LYS A O 1
ATOM 1530 N N . LYS A 1 194 ? 1.904 11.052 3.009 1.00 74.31 194 LYS A N 1
ATOM 1531 C CA . LYS A 1 194 ? 2.783 9.997 3.557 1.00 74.31 194 LYS A CA 1
ATOM 1532 C C . LYS A 1 194 ? 2.617 8.636 2.869 1.00 74.31 194 LYS A C 1
ATOM 1534 O O . LYS A 1 194 ? 2.479 7.606 3.527 1.00 74.31 194 LYS A O 1
ATOM 1539 N N . ASN A 1 195 ? 2.663 8.635 1.540 1.00 79.88 195 ASN A N 1
ATOM 1540 C CA . ASN A 1 195 ? 2.491 7.422 0.746 1.00 79.88 195 ASN A CA 1
ATOM 1541 C C . ASN A 1 195 ? 3.823 6.747 0.468 1.00 79.88 195 ASN A C 1
ATOM 1543 O O . ASN A 1 195 ? 4.365 6.826 -0.637 1.00 79.88 195 ASN A O 1
ATOM 1547 N N . IL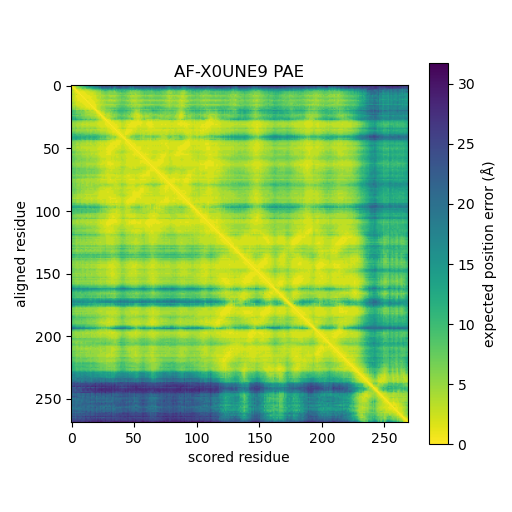E A 1 196 ? 4.338 6.081 1.493 1.00 90.69 196 ILE A N 1
ATOM 1548 C CA . ILE A 1 196 ? 5.365 5.072 1.289 1.00 90.69 196 ILE A CA 1
ATOM 1549 C C . ILE A 1 196 ? 4.639 3.776 0.948 1.00 90.69 196 ILE A C 1
ATOM 1551 O O . ILE A 1 196 ? 3.800 3.300 1.714 1.00 90.69 196 ILE A O 1
ATOM 1555 N N . VAL A 1 197 ? 4.966 3.217 -0.207 1.00 94.75 197 VAL A N 1
ATOM 1556 C CA . VAL A 1 197 ? 4.475 1.919 -0.661 1.00 94.75 197 VAL A CA 1
ATOM 1557 C C . VAL A 1 197 ? 5.620 0.919 -0.645 1.00 94.75 197 VAL A C 1
ATOM 1559 O O . VAL A 1 197 ? 6.791 1.281 -0.792 1.00 94.75 197 VAL A O 1
ATOM 1562 N N . LEU A 1 198 ? 5.299 -0.355 -0.456 1.00 96.88 198 LEU A N 1
ATOM 1563 C CA . LEU A 1 198 ? 6.290 -1.424 -0.518 1.00 96.88 198 LEU A CA 1
ATOM 1564 C C . LEU A 1 198 ? 6.177 -2.136 -1.861 1.00 96.88 198 LEU A C 1
ATOM 1566 O O . LEU A 1 198 ? 5.090 -2.555 -2.247 1.00 96.88 198 LEU A O 1
ATOM 1570 N N . LEU A 1 199 ? 7.296 -2.304 -2.557 1.00 96.81 199 LEU A N 1
ATOM 1571 C CA . LEU A 1 199 ? 7.367 -3.066 -3.798 1.00 96.81 199 LEU A CA 1
ATOM 1572 C C . LEU A 1 199 ? 7.995 -4.427 -3.529 1.00 96.81 199 LEU A C 1
ATOM 1574 O O . LEU A 1 199 ? 9.076 -4.532 -2.943 1.00 96.81 199 LEU A O 1
ATOM 1578 N N . SER A 1 200 ? 7.321 -5.472 -3.990 1.00 96.94 200 SER A N 1
ATOM 1579 C CA . SER A 1 200 ? 7.740 -6.858 -3.814 1.00 96.94 200 SER A CA 1
ATOM 1580 C C . SER A 1 200 ? 7.512 -7.682 -5.079 1.00 96.94 200 SER A C 1
ATOM 1582 O O . SER A 1 200 ? 6.686 -7.359 -5.926 1.00 96.94 200 SER A O 1
ATOM 1584 N N . ARG A 1 201 ? 8.229 -8.792 -5.193 1.00 95.56 201 ARG A N 1
ATOM 1585 C CA . ARG A 1 201 ? 8.039 -9.839 -6.194 1.00 95.56 201 ARG A CA 1
ATOM 1586 C C . ARG A 1 201 ? 7.720 -11.147 -5.493 1.00 95.56 201 ARG A C 1
ATOM 1588 O O . ARG A 1 201 ? 8.597 -11.961 -5.213 1.00 95.56 201 ARG A O 1
ATOM 1595 N N . LEU A 1 202 ? 6.450 -11.282 -5.114 1.00 94.81 202 LEU A N 1
ATOM 1596 C CA . LEU A 1 202 ? 5.954 -12.424 -4.343 1.00 94.81 202 LEU A CA 1
ATOM 1597 C C . LEU A 1 202 ? 5.882 -13.714 -5.168 1.00 94.81 202 LEU A C 1
ATOM 1599 O O . LEU A 1 202 ? 5.825 -14.792 -4.582 1.00 94.81 202 LEU A O 1
ATOM 1603 N N . ASP A 1 203 ? 5.952 -13.580 -6.491 1.00 92.19 203 ASP A N 1
ATOM 1604 C CA . ASP A 1 203 ? 6.007 -14.641 -7.494 1.00 92.19 203 ASP A CA 1
ATOM 1605 C C . ASP A 1 203 ? 7.342 -15.413 -7.503 1.00 92.19 203 ASP A C 1
ATOM 1607 O O . ASP A 1 203 ? 7.416 -16.542 -7.981 1.00 92.19 203 ASP A O 1
ATOM 1611 N N . ILE A 1 204 ? 8.405 -14.821 -6.955 1.00 92.25 204 ILE A N 1
ATOM 1612 C CA . ILE A 1 204 ? 9.728 -15.446 -6.859 1.00 92.25 204 ILE A CA 1
ATOM 1613 C C . ILE A 1 204 ? 9.758 -16.432 -5.667 1.00 92.25 204 ILE A C 1
ATOM 1615 O O . ILE A 1 204 ? 9.057 -16.205 -4.677 1.00 92.25 204 ILE A O 1
ATOM 1619 N N . PRO A 1 205 ? 10.580 -17.507 -5.694 1.00 92.81 205 PRO A N 1
ATOM 1620 C CA . PRO A 1 205 ? 10.716 -18.427 -4.566 1.00 92.81 205 PRO A CA 1
ATOM 1621 C C . PRO A 1 205 ? 11.084 -17.747 -3.232 1.00 92.81 205 PRO A C 1
ATOM 1623 O O . PRO A 1 205 ? 11.890 -16.806 -3.212 1.00 92.81 205 PRO A O 1
ATOM 1626 N N . PRO A 1 206 ? 10.578 -18.263 -2.092 1.00 93.25 206 PRO A N 1
ATOM 1627 C CA . PRO A 1 206 ? 10.796 -17.677 -0.765 1.00 93.25 206 PRO A CA 1
ATOM 1628 C C . PRO A 1 206 ? 12.247 -17.777 -0.272 1.00 93.25 206 PRO A C 1
ATOM 1630 O O . PRO A 1 206 ? 12.602 -17.130 0.708 1.00 93.25 206 PRO A O 1
ATOM 1633 N N . THR A 1 207 ? 13.089 -18.563 -0.947 1.00 92.12 207 THR A N 1
ATOM 1634 C CA . THR A 1 207 ? 14.528 -18.699 -0.668 1.00 92.12 207 THR A CA 1
ATOM 1635 C C . THR A 1 207 ? 15.332 -17.455 -1.041 1.00 92.12 207 THR A C 1
ATOM 1637 O O . THR A 1 207 ? 16.466 -17.291 -0.595 1.00 92.12 207 THR A O 1
ATOM 1640 N N . THR A 1 208 ? 14.762 -16.569 -1.858 1.00 91.00 208 THR A N 1
ATOM 1641 C CA . THR A 1 208 ? 15.391 -15.310 -2.261 1.00 91.00 208 THR A CA 1
ATOM 1642 C C . THR A 1 208 ? 14.642 -14.127 -1.666 1.00 91.00 208 THR A C 1
ATOM 1644 O O . THR A 1 208 ? 13.450 -14.211 -1.371 1.00 91.00 208 THR A O 1
ATOM 1647 N N . LEU A 1 209 ? 15.330 -12.998 -1.477 1.00 93.12 209 LEU A N 1
ATOM 1648 C CA . LEU A 1 209 ? 14.665 -11.792 -1.001 1.00 93.12 209 LEU A CA 1
ATOM 1649 C C . LEU A 1 209 ? 13.649 -11.311 -2.046 1.00 93.12 209 LEU A C 1
ATOM 1651 O O . LEU A 1 209 ? 14.023 -10.943 -3.157 1.00 93.12 209 LEU A O 1
ATOM 1655 N N . ARG A 1 210 ? 12.376 -11.268 -1.645 1.00 95.31 210 ARG A N 1
ATOM 1656 C CA . ARG A 1 210 ? 11.248 -10.867 -2.501 1.00 95.31 210 ARG A CA 1
ATOM 1657 C C . ARG A 1 210 ? 10.913 -9.385 -2.417 1.00 95.31 210 ARG A C 1
ATOM 1659 O O . ARG A 1 210 ? 10.190 -8.884 -3.266 1.00 95.31 210 ARG A O 1
ATOM 1666 N N . ILE A 1 211 ? 11.429 -8.676 -1.418 1.00 95.94 211 ILE A N 1
ATOM 1667 C CA . ILE A 1 2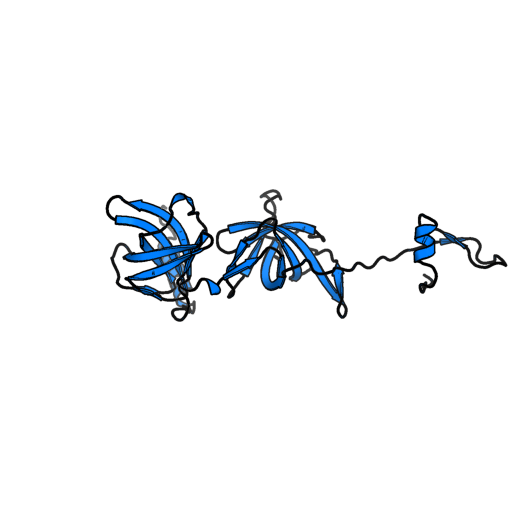11 ? 11.202 -7.238 -1.264 1.00 95.94 211 ILE A CA 1
ATOM 1668 C C . ILE A 1 211 ? 12.160 -6.506 -2.199 1.00 95.94 211 ILE A C 1
ATOM 1670 O O . ILE A 1 211 ? 13.372 -6.532 -1.983 1.00 95.94 211 ILE A O 1
ATOM 1674 N N . LEU A 1 212 ? 11.600 -5.865 -3.224 1.00 94.38 212 LEU A N 1
ATOM 1675 C CA . LEU A 1 212 ? 12.346 -5.041 -4.169 1.00 94.38 212 LEU A CA 1
ATOM 1676 C C . LEU A 1 212 ? 12.810 -3.762 -3.479 1.00 94.38 212 LEU A C 1
ATOM 1678 O O . LEU A 1 212 ? 13.975 -3.397 -3.573 1.00 94.38 212 LEU A O 1
ATOM 1682 N N . GLY A 1 213 ? 11.923 -3.101 -2.740 1.00 94.81 213 GLY A N 1
ATOM 1683 C CA . GLY A 1 213 ? 12.261 -1.865 -2.048 1.00 94.81 213 GLY A CA 1
ATOM 1684 C C . GLY A 1 213 ? 11.039 -1.099 -1.567 1.00 94.81 213 GLY A C 1
ATOM 1685 O O . GLY A 1 213 ? 9.902 -1.513 -1.785 1.00 94.81 213 GLY A O 1
ATOM 1686 N N . SER A 1 214 ? 11.282 0.032 -0.916 1.00 95.62 214 SER A N 1
ATOM 1687 C CA . SER A 1 214 ? 10.244 1.016 -0.602 1.00 95.62 214 SER A CA 1
ATOM 1688 C C . SER A 1 214 ? 10.166 2.043 -1.723 1.00 95.62 214 SER A C 1
ATOM 1690 O O . SER A 1 214 ? 11.196 2.397 -2.297 1.00 95.62 214 SER A O 1
ATOM 1692 N N . ALA A 1 215 ? 8.982 2.566 -2.005 1.00 95.50 215 ALA A N 1
ATOM 1693 C CA . ALA A 1 215 ? 8.812 3.627 -2.979 1.00 95.50 215 ALA A CA 1
ATOM 1694 C C . ALA A 1 215 ? 7.948 4.757 -2.423 1.00 95.50 215 ALA A C 1
ATOM 1696 O O . ALA A 1 215 ? 7.021 4.521 -1.653 1.00 95.50 215 ALA A O 1
ATOM 1697 N N . GLU A 1 216 ? 8.266 5.981 -2.818 1.00 95.00 216 GLU A N 1
ATOM 1698 C CA . GLU A 1 216 ? 7.475 7.170 -2.511 1.00 95.00 216 GLU A CA 1
ATOM 1699 C C . GLU A 1 216 ? 6.702 7.581 -3.758 1.00 95.00 216 GLU A C 1
ATOM 1701 O O . GLU A 1 216 ? 7.274 7.658 -4.848 1.00 95.00 216 GLU A O 1
ATOM 1706 N N . ILE A 1 217 ? 5.402 7.833 -3.612 1.00 93.38 217 ILE A N 1
ATOM 1707 C CA . ILE A 1 217 ? 4.573 8.310 -4.721 1.00 93.38 217 ILE A CA 1
ATOM 1708 C C 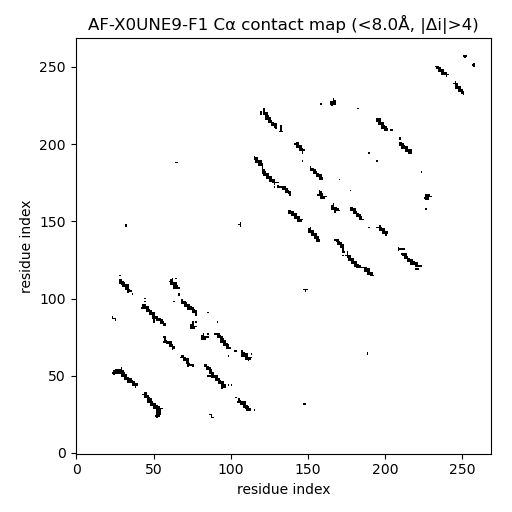. ILE A 1 217 ? 4.894 9.782 -4.987 1.00 93.38 217 ILE A C 1
ATOM 1710 O O . ILE A 1 217 ? 4.705 10.629 -4.118 1.00 93.38 217 ILE A O 1
ATOM 1714 N N . ILE A 1 218 ? 5.362 10.071 -6.201 1.00 92.56 218 ILE A N 1
ATOM 1715 C CA . ILE A 1 218 ? 5.678 11.419 -6.683 1.00 92.56 218 ILE A CA 1
ATOM 1716 C C . ILE A 1 218 ? 4.422 12.064 -7.268 1.00 92.56 218 ILE A C 1
ATOM 1718 O O . ILE A 1 218 ? 4.106 13.214 -6.973 1.00 92.56 218 ILE A O 1
ATOM 1722 N N . LYS A 1 219 ? 3.728 11.331 -8.145 1.00 91.81 219 LYS A N 1
ATOM 1723 C CA . LYS A 1 219 ? 2.608 11.859 -8.925 1.00 91.81 219 LYS A CA 1
ATOM 1724 C C . LYS A 1 219 ? 1.620 10.756 -9.280 1.00 91.81 219 LYS A C 1
ATOM 1726 O O . LYS A 1 219 ? 2.014 9.636 -9.582 1.00 91.81 219 LYS A O 1
ATOM 1731 N N . ILE A 1 220 ? 0.340 11.102 -9.287 1.00 92.88 220 ILE A N 1
ATOM 1732 C CA . ILE A 1 220 ? -0.734 10.271 -9.829 1.00 92.88 220 ILE A CA 1
ATOM 1733 C C . ILE A 1 220 ? -1.020 10.752 -11.255 1.00 92.88 220 ILE A C 1
ATOM 1735 O O . ILE A 1 220 ? -1.110 11.959 -11.494 1.00 92.88 220 ILE A O 1
ATOM 1739 N N . HIS A 1 221 ? -1.127 9.823 -12.203 1.00 92.88 221 HIS A N 1
ATOM 1740 C CA . HIS A 1 221 ? -1.451 10.133 -13.596 1.00 92.88 221 HIS A CA 1
ATOM 1741 C C . HIS A 1 221 ? -2.843 9.620 -13.945 1.00 92.88 221 HIS A C 1
ATOM 1743 O O . HIS A 1 221 ? -3.230 8.540 -13.514 1.00 92.88 221 HIS A O 1
ATOM 1749 N N . SER A 1 222 ? -3.573 10.379 -14.762 1.00 91.06 222 SER A N 1
ATOM 1750 C CA . SER A 1 22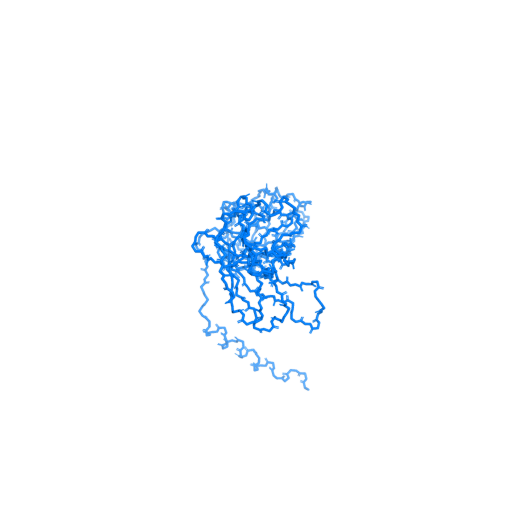2 ? -4.855 9.933 -15.326 1.00 91.06 222 SER A CA 1
ATOM 1751 C C . SER A 1 222 ? -4.669 9.041 -16.554 1.00 91.06 222 SER A C 1
ATOM 1753 O O . SER A 1 222 ? -5.519 8.206 -16.841 1.00 91.06 222 SER A O 1
ATOM 1755 N N . GLU A 1 223 ? -3.562 9.220 -17.281 1.00 93.12 223 GLU A N 1
ATOM 1756 C CA . GLU A 1 223 ? -3.241 8.488 -18.507 1.00 93.12 223 GLU A CA 1
ATOM 1757 C C . GLU A 1 223 ? -1.780 8.007 -18.492 1.00 93.12 223 GLU A C 1
ATOM 1759 O O . GLU A 1 223 ? -0.922 8.669 -17.894 1.00 93.12 223 GLU A O 1
ATOM 1764 N N . PRO A 1 224 ? -1.457 6.878 -19.154 1.00 92.25 224 PRO A N 1
ATOM 1765 C CA . PRO A 1 224 ? -0.090 6.375 -19.220 1.00 92.25 224 PRO A CA 1
ATOM 1766 C C . PRO A 1 224 ? 0.866 7.381 -19.884 1.00 92.25 224 PRO A C 1
ATOM 1768 O O . PRO A 1 224 ? 0.636 7.786 -21.026 1.00 92.25 224 PRO A O 1
ATOM 1771 N N . PRO A 1 225 ? 1.979 7.760 -19.231 1.00 93.06 225 PRO A N 1
ATOM 1772 C CA . PRO A 1 225 ? 2.943 8.666 -19.837 1.00 93.06 225 PRO A CA 1
ATOM 1773 C C . PRO A 1 225 ? 3.700 7.996 -20.991 1.00 93.06 225 PRO A C 1
ATOM 1775 O O . PRO A 1 225 ? 3.905 6.782 -21.024 1.00 93.06 225 PRO A O 1
ATOM 1778 N N . LEU A 1 226 ? 4.177 8.814 -21.932 1.00 93.06 226 LEU A N 1
ATOM 1779 C CA . LEU A 1 226 ? 4.981 8.339 -23.056 1.00 93.06 226 LEU A CA 1
ATOM 1780 C C . LEU A 1 226 ? 6.404 7.974 -22.617 1.00 93.06 226 LEU A C 1
ATOM 1782 O O . LEU A 1 226 ? 7.085 8.749 -21.940 1.00 93.06 226 LEU A O 1
ATOM 1786 N N . PHE A 1 227 ? 6.872 6.817 -23.087 1.00 93.19 227 PHE A N 1
ATOM 1787 C CA . PHE A 1 227 ? 8.236 6.333 -22.892 1.00 93.19 227 PHE A CA 1
ATOM 1788 C C . PHE A 1 227 ? 8.971 6.194 -24.220 1.00 93.19 227 PHE A C 1
ATOM 1790 O O . PHE A 1 227 ? 8.426 5.711 -25.213 1.00 93.19 227 PHE A O 1
ATOM 1797 N N . PHE A 1 228 ? 10.253 6.535 -24.211 1.00 91.44 228 PHE A N 1
ATOM 1798 C CA . PHE A 1 228 ? 11.124 6.494 -25.376 1.00 91.44 228 PHE A CA 1
ATOM 1799 C C . PHE A 1 228 ? 12.243 5.475 -25.166 1.00 91.44 228 PHE A C 1
ATOM 1801 O O . PHE A 1 228 ? 12.717 5.260 -24.055 1.00 91.44 228 PHE A O 1
ATOM 1808 N N . LYS A 1 229 ? 12.705 4.845 -26.245 1.00 88.12 229 LYS A N 1
ATOM 1809 C CA . LYS A 1 229 ? 13.838 3.915 -26.208 1.00 88.12 229 LYS A CA 1
ATOM 1810 C C . LYS A 1 229 ? 14.836 4.275 -27.294 1.00 88.12 229 LYS A C 1
ATOM 1812 O O . LYS A 1 229 ? 14.454 4.437 -28.454 1.00 88.12 229 LYS A O 1
ATOM 1817 N N . TYR A 1 230 ? 16.115 4.334 -26.931 1.00 82.25 230 TYR A N 1
ATOM 1818 C CA . TYR A 1 230 ? 17.182 4.404 -27.919 1.00 82.25 230 TYR A CA 1
ATOM 1819 C C . TYR A 1 230 ? 17.249 3.101 -28.710 1.00 82.25 230 TYR A C 1
ATOM 1821 O O . TYR A 1 230 ? 17.344 2.007 -28.151 1.00 82.25 230 TYR A O 1
ATOM 1829 N N . LYS A 1 231 ? 17.199 3.227 -30.034 1.00 79.00 231 LYS A N 1
ATOM 1830 C CA . LYS A 1 231 ? 17.457 2.124 -30.956 1.00 79.00 231 LYS A CA 1
ATOM 1831 C C . LYS A 1 231 ? 18.698 2.463 -31.758 1.00 79.00 231 LYS A C 1
ATOM 1833 O O . LYS A 1 231 ? 18.623 3.228 -32.714 1.00 79.00 231 LYS A O 1
ATOM 1838 N N . ILE A 1 232 ? 19.817 1.872 -31.361 1.00 81.38 232 ILE A N 1
ATOM 1839 C CA . ILE A 1 232 ? 21.033 1.876 -32.167 1.00 81.38 232 ILE A CA 1
ATOM 1840 C C . ILE A 1 232 ? 20.860 0.791 -33.223 1.00 81.38 232 ILE A C 1
ATOM 1842 O O . ILE A 1 232 ? 20.578 -0.365 -32.901 1.00 81.38 232 ILE A O 1
ATOM 1846 N N . LYS A 1 233 ? 20.986 1.177 -34.489 1.00 81.69 233 LYS A N 1
ATOM 1847 C CA . LYS A 1 233 ? 20.988 0.252 -35.617 1.00 81.69 233 LYS A CA 1
ATOM 1848 C C . LYS A 1 233 ? 22.378 0.252 -36.220 1.00 81.69 233 LYS A C 1
ATOM 1850 O O . LYS A 1 233 ? 22.887 1.314 -36.556 1.00 81.69 233 LYS A O 1
ATOM 1855 N N . LYS A 1 234 ? 22.969 -0.930 -36.344 1.00 84.06 234 LYS A N 1
ATOM 1856 C CA . LYS A 1 234 ? 24.272 -1.118 -36.978 1.00 84.06 234 LYS A CA 1
ATOM 1857 C C . LYS A 1 234 ? 24.062 -1.768 -38.338 1.00 84.06 234 LYS A C 1
ATOM 1859 O O . LYS A 1 234 ? 23.199 -2.631 -38.479 1.00 84.06 234 LYS A O 1
ATOM 1864 N N . GLY A 1 235 ? 24.821 -1.313 -39.321 1.00 85.56 235 GLY A N 1
ATOM 1865 C CA . GLY A 1 235 ? 24.852 -1.878 -40.660 1.00 85.56 235 GLY A CA 1
ATOM 1866 C C . GLY A 1 235 ? 26.286 -2.125 -41.094 1.00 85.56 235 GLY A C 1
ATOM 1867 O O . GLY A 1 235 ? 27.221 -1.656 -40.448 1.00 85.56 235 GLY A O 1
ATOM 1868 N N . ILE A 1 236 ? 26.441 -2.874 -42.176 1.00 84.50 236 ILE A N 1
ATOM 1869 C CA . ILE A 1 236 ? 27.727 -3.196 -42.784 1.00 84.50 236 ILE A CA 1
ATOM 1870 C C . ILE A 1 236 ? 27.741 -2.590 -44.179 1.00 84.50 236 ILE A C 1
ATOM 1872 O O . ILE A 1 236 ? 26.845 -2.856 -44.990 1.00 84.50 236 ILE A O 1
ATOM 1876 N N . ILE A 1 237 ? 28.767 -1.788 -44.447 1.00 85.38 237 ILE A N 1
ATOM 1877 C CA . ILE A 1 237 ? 29.040 -1.254 -45.775 1.00 85.38 237 ILE A CA 1
ATOM 1878 C C . ILE A 1 237 ? 29.551 -2.394 -46.658 1.00 85.38 237 ILE A C 1
ATOM 1880 O O . ILE A 1 237 ? 30.502 -3.088 -46.304 1.00 85.38 237 ILE A O 1
ATOM 1884 N N . LYS A 1 238 ? 28.907 -2.586 -47.807 1.00 79.56 238 LYS A N 1
ATOM 1885 C CA . LYS A 1 238 ? 29.368 -3.459 -48.882 1.00 79.56 238 LYS A CA 1
ATOM 1886 C C . LYS A 1 238 ? 29.846 -2.592 -50.039 1.00 79.56 238 LYS A C 1
ATOM 1888 O O . LYS A 1 238 ? 29.143 -1.663 -50.424 1.00 79.56 238 LYS A O 1
ATOM 1893 N N . ASN A 1 239 ? 31.004 -2.942 -50.595 1.00 74.00 239 ASN A N 1
ATOM 1894 C CA . ASN A 1 239 ? 31.621 -2.295 -51.757 1.00 74.00 239 ASN A CA 1
ATOM 1895 C C . ASN A 1 239 ? 31.730 -0.764 -51.595 1.00 74.00 239 ASN A C 1
ATOM 1897 O O . ASN A 1 239 ? 30.968 -0.029 -52.224 1.00 74.00 239 ASN A O 1
ATOM 1901 N N . PRO A 1 240 ? 32.650 -0.279 -50.738 1.00 72.75 240 PRO A N 1
ATOM 1902 C CA . PRO A 1 240 ? 32.822 1.153 -50.485 1.00 72.75 240 PRO A CA 1
ATOM 1903 C C . PRO A 1 240 ? 33.188 1.953 -51.747 1.00 72.75 240 PRO A C 1
ATOM 1905 O O . PRO A 1 240 ? 32.804 3.113 -51.845 1.00 72.75 240 PRO A O 1
ATOM 1908 N N . ASP A 1 241 ? 33.837 1.321 -52.728 1.00 72.62 241 ASP A N 1
ATOM 1909 C CA . ASP A 1 241 ? 34.345 1.965 -53.950 1.00 72.62 241 ASP A CA 1
ATOM 1910 C C . ASP A 1 241 ? 33.342 1.970 -55.120 1.00 72.62 241 ASP A C 1
ATOM 1912 O O . ASP A 1 241 ? 33.714 2.151 -56.280 1.00 72.62 241 ASP A O 1
ATOM 1916 N N . HIS A 1 242 ? 32.056 1.720 -54.858 1.00 73.25 242 HIS A N 1
ATOM 1917 C CA . HIS A 1 242 ? 31.061 1.652 -55.924 1.00 73.25 242 HIS A CA 1
ATOM 1918 C C . HIS A 1 242 ? 30.740 3.058 -56.488 1.00 73.25 242 HIS A C 1
ATOM 1920 O O . HIS A 1 242 ? 30.369 3.959 -55.731 1.00 73.25 242 HIS A O 1
ATOM 1926 N N . PRO A 1 243 ? 30.791 3.263 -57.821 1.00 70.44 243 PRO A N 1
ATOM 1927 C CA . PRO A 1 243 ? 30.712 4.593 -58.440 1.00 70.44 243 PRO A CA 1
ATOM 1928 C C . PRO A 1 243 ? 29.361 5.306 -58.263 1.00 70.44 243 PRO A C 1
ATOM 1930 O O . PRO A 1 243 ? 29.284 6.522 -58.388 1.00 70.44 243 PRO A O 1
ATOM 1933 N N . GLN A 1 244 ? 28.287 4.570 -57.953 1.00 73.94 244 GLN A N 1
ATOM 1934 C CA . GLN A 1 244 ? 26.947 5.128 -57.697 1.00 73.94 244 GLN A CA 1
ATOM 1935 C C . GLN A 1 244 ? 26.660 5.390 -56.204 1.00 73.94 244 GLN A C 1
ATOM 1937 O O . GLN A 1 244 ? 25.530 5.721 -55.843 1.00 73.94 244 GLN A O 1
ATOM 1942 N N . GLY A 1 245 ? 27.662 5.229 -55.334 1.00 75.25 245 GLY A N 1
ATOM 1943 C CA . GLY A 1 245 ? 27.555 5.454 -53.893 1.00 75.25 245 GLY A CA 1
ATOM 1944 C C . GLY A 1 245 ? 27.662 4.180 -53.053 1.00 75.25 245 GLY A C 1
ATOM 1945 O O . GLY A 1 245 ? 27.844 3.077 -53.559 1.00 75.25 245 GLY A O 1
ATOM 1946 N N . ILE A 1 246 ? 27.542 4.350 -51.737 1.00 77.12 246 ILE A N 1
ATOM 1947 C CA . ILE A 1 246 ? 27.821 3.312 -50.738 1.00 77.12 246 ILE A CA 1
ATOM 1948 C C . ILE A 1 246 ? 26.571 2.462 -50.469 1.00 77.12 246 ILE A C 1
ATOM 1950 O O . ILE A 1 246 ? 25.525 2.985 -50.077 1.00 77.12 246 ILE A O 1
ATOM 1954 N N . ILE A 1 247 ? 26.687 1.135 -50.588 1.00 80.56 247 ILE A N 1
ATOM 1955 C CA .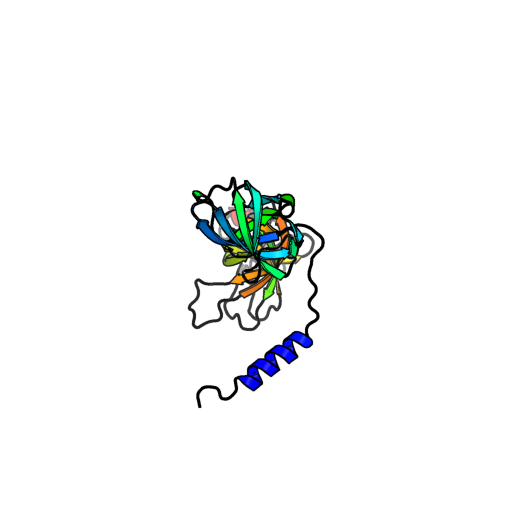 ILE A 1 247 ? 25.605 0.202 -50.239 1.00 80.56 247 ILE A CA 1
ATOM 1956 C C . ILE A 1 247 ? 25.779 -0.254 -48.786 1.00 80.56 247 ILE A C 1
ATOM 1958 O O . ILE A 1 247 ? 26.721 -0.965 -48.451 1.00 80.56 247 ILE A O 1
ATOM 1962 N N . CYS A 1 248 ? 24.844 0.108 -47.903 1.00 79.31 248 CYS A N 1
ATOM 1963 C CA . CYS A 1 248 ? 24.829 -0.364 -46.516 1.00 79.31 248 CYS A CA 1
ATOM 1964 C C . CYS A 1 248 ? 23.738 -1.423 -46.302 1.00 79.31 248 CYS A C 1
ATOM 1966 O O . CYS A 1 248 ? 22.560 -1.197 -46.579 1.00 79.31 248 CYS A O 1
ATOM 1968 N N . THR A 1 249 ? 24.128 -2.582 -45.773 1.00 83.69 249 THR A N 1
ATOM 1969 C CA . THR A 1 249 ? 23.227 -3.700 -45.455 1.00 83.69 249 THR A CA 1
ATOM 1970 C C . THR A 1 249 ? 23.018 -3.829 -43.944 1.00 83.69 249 THR A C 1
ATOM 1972 O O . THR A 1 249 ? 23.871 -3.437 -43.156 1.00 83.69 249 THR A O 1
ATOM 1975 N N . GLY A 1 250 ? 21.867 -4.347 -43.502 1.00 82.38 250 GLY A N 1
ATOM 1976 C CA . GLY A 1 250 ? 21.588 -4.609 -42.077 1.00 82.38 250 GLY A CA 1
ATOM 1977 C C . GLY A 1 250 ? 20.914 -3.475 -41.286 1.00 82.38 250 GLY A C 1
ATOM 1978 O O . GLY A 1 250 ? 20.387 -3.726 -40.204 1.00 82.38 250 GLY A O 1
ATOM 1979 N N . LEU A 1 251 ? 20.811 -2.252 -41.827 1.00 84.31 251 LEU A N 1
ATOM 1980 C CA . LEU A 1 251 ? 20.095 -1.140 -41.165 1.00 84.31 251 LEU A CA 1
ATOM 1981 C C . LEU A 1 251 ? 18.559 -1.303 -41.158 1.00 84.31 251 LEU A C 1
ATOM 1983 O O . LEU A 1 251 ? 17.856 -0.772 -40.288 1.00 84.31 251 LEU A O 1
ATOM 1987 N N . ALA A 1 252 ? 17.998 -2.040 -42.113 1.00 83.81 252 ALA A N 1
ATOM 1988 C CA . ALA A 1 252 ? 16.569 -2.325 -42.184 1.00 83.81 252 ALA A CA 1
ATOM 1989 C C . ALA A 1 252 ? 16.315 -3.732 -42.728 1.00 83.81 252 ALA A C 1
ATOM 1991 O O . ALA A 1 252 ? 17.035 -4.201 -43.600 1.00 83.81 252 ALA A O 1
ATOM 1992 N N . GLN A 1 253 ? 15.264 -4.377 -42.219 1.00 85.25 253 GLN A N 1
ATOM 1993 C CA . GLN A 1 253 ? 14.821 -5.708 -42.655 1.00 85.25 253 GLN A CA 1
ATOM 1994 C C . GLN A 1 253 ? 13.826 -5.656 -43.826 1.00 85.25 253 GLN A C 1
ATOM 1996 O O . GLN A 1 253 ? 13.504 -6.684 -44.403 1.00 85.25 253 GLN A O 1
ATOM 2001 N N . SER A 1 254 ? 13.304 -4.474 -44.167 1.00 87.81 254 SER A N 1
ATOM 2002 C CA . SER A 1 254 ? 12.323 -4.296 -45.240 1.00 87.81 254 SER A CA 1
ATOM 2003 C C . SER A 1 254 ? 12.496 -2.948 -45.932 1.00 87.81 254 SER A C 1
ATOM 2005 O O . SER A 1 254 ? 12.990 -1.991 -45.326 1.00 87.81 254 SER A O 1
ATOM 2007 N N . ALA A 1 255 ? 12.030 -2.845 -47.180 1.00 85.38 255 ALA A N 1
ATOM 2008 C CA . ALA A 1 255 ? 12.058 -1.599 -47.948 1.00 85.38 255 ALA A CA 1
ATOM 2009 C C . ALA A 1 255 ? 11.303 -0.457 -47.237 1.00 85.38 255 ALA A C 1
ATOM 2011 O O . ALA A 1 255 ? 11.768 0.681 -47.201 1.00 85.38 255 ALA A O 1
ATOM 2012 N N . ILE A 1 256 ? 10.177 -0.768 -46.585 1.00 88.50 256 ILE A N 1
ATOM 2013 C CA . ILE A 1 256 ? 9.411 0.192 -45.771 1.00 88.50 256 ILE A CA 1
ATOM 2014 C C . ILE A 1 256 ? 10.246 0.672 -44.575 1.00 88.50 256 ILE A C 1
ATOM 2016 O O . ILE A 1 256 ? 10.264 1.861 -44.252 1.00 88.50 256 ILE A O 1
ATOM 2020 N N . GLY A 1 257 ? 10.966 -0.242 -43.917 1.00 82.00 257 GLY A N 1
ATOM 2021 C CA . GLY A 1 257 ? 11.875 0.091 -42.825 1.00 82.00 257 GLY A CA 1
ATOM 2022 C C . GLY A 1 257 ? 13.056 0.951 -43.276 1.00 82.00 257 GLY A C 1
ATOM 2023 O O . GLY A 1 257 ? 13.451 1.846 -42.533 1.00 82.00 257 GLY A O 1
ATOM 2024 N N . ALA A 1 258 ? 13.579 0.711 -44.482 1.00 83.69 258 ALA A N 1
ATOM 2025 C CA . ALA A 1 258 ? 14.663 1.491 -45.074 1.00 83.69 258 ALA A CA 1
ATOM 2026 C C . ALA A 1 258 ? 14.215 2.928 -45.376 1.00 83.69 258 ALA A C 1
ATOM 2028 O O . ALA A 1 258 ? 14.891 3.868 -44.962 1.00 83.69 258 ALA A O 1
ATOM 2029 N N . LYS A 1 259 ? 13.019 3.110 -45.963 1.00 86.31 259 LYS A N 1
ATOM 2030 C CA . LYS A 1 259 ? 12.429 4.439 -46.216 1.00 86.31 259 LYS A CA 1
ATOM 2031 C C . LYS A 1 259 ? 12.340 5.304 -44.950 1.00 86.31 259 LYS A C 1
ATOM 2033 O O . LYS A 1 259 ? 12.591 6.499 -45.016 1.00 86.31 259 LYS A O 1
ATOM 2038 N N . LYS A 1 260 ? 12.066 4.710 -43.779 1.00 83.06 260 LYS A N 1
ATOM 2039 C CA . LYS A 1 260 ? 12.002 5.425 -42.482 1.00 83.06 260 LYS A CA 1
ATOM 2040 C C . LYS A 1 260 ? 13.363 5.900 -41.941 1.00 83.06 260 LYS A C 1
ATOM 2042 O O . LYS A 1 260 ? 13.398 6.617 -40.938 1.00 83.06 260 LYS A O 1
ATOM 2047 N N . ILE A 1 261 ? 14.471 5.439 -42.521 1.00 82.56 261 ILE A N 1
ATOM 2048 C CA . ILE A 1 261 ? 15.842 5.773 -42.099 1.00 82.56 261 ILE A CA 1
ATOM 2049 C C . ILE A 1 261 ? 16.464 6.820 -43.035 1.00 82.56 261 ILE A C 1
ATOM 2051 O O . ILE A 1 261 ? 17.407 7.497 -42.634 1.00 82.56 261 ILE A O 1
ATOM 2055 N N . VAL A 1 262 ? 15.917 6.995 -44.243 1.00 81.19 262 VAL A N 1
ATOM 2056 C CA . VAL A 1 262 ? 16.382 7.992 -45.218 1.00 81.19 262 VAL A CA 1
ATOM 2057 C C . VAL A 1 262 ? 16.400 9.388 -44.581 1.00 81.19 262 VAL A C 1
ATOM 2059 O O . VAL A 1 262 ? 15.439 9.790 -43.927 1.00 81.19 262 VAL A O 1
ATOM 2062 N N . GLY A 1 263 ? 17.516 10.106 -44.737 1.00 77.31 263 GLY A N 1
ATOM 2063 C CA . GLY A 1 263 ? 17.715 11.454 -44.189 1.00 77.31 263 GLY A CA 1
ATOM 2064 C C . GLY A 1 263 ? 18.144 11.515 -42.717 1.00 77.31 263 GLY A C 1
ATOM 2065 O O . GLY A 1 263 ? 18.365 12.606 -42.196 1.00 77.31 263 GLY A O 1
ATOM 2066 N N . LYS A 1 264 ? 18.291 10.375 -42.024 1.00 81.44 264 LYS A N 1
ATOM 2067 C CA . LYS A 1 264 ? 18.859 10.351 -40.666 1.00 81.44 264 LYS A CA 1
ATOM 2068 C C . LYS A 1 264 ? 20.385 10.388 -40.710 1.00 81.44 264 LYS A C 1
ATOM 2070 O O . LYS A 1 264 ? 20.996 9.755 -41.565 1.00 81.44 264 LYS A O 1
ATOM 2075 N N . LYS A 1 265 ? 20.995 11.093 -39.751 1.00 75.81 265 LYS A N 1
ATOM 2076 C CA . LYS A 1 265 ? 22.453 11.110 -39.575 1.00 75.81 265 LYS A CA 1
ATOM 2077 C C . LYS A 1 265 ? 22.950 9.709 -39.201 1.00 75.81 265 LYS A C 1
ATOM 2079 O O . LYS A 1 265 ? 22.368 9.058 -38.332 1.00 75.81 265 LYS A O 1
ATOM 2084 N N . LEU A 1 266 ? 24.001 9.268 -39.884 1.00 73.44 266 LEU A N 1
ATOM 2085 C CA . LEU A 1 266 ? 24.750 8.047 -39.603 1.00 73.44 266 LEU A CA 1
ATOM 2086 C C . LEU A 1 266 ? 26.144 8.469 -39.143 1.00 73.44 266 LEU A C 1
ATOM 2088 O O . LEU A 1 266 ? 26.720 9.391 -39.716 1.00 73.44 266 LEU A O 1
ATOM 2092 N N . GLU A 1 267 ? 26.670 7.802 -38.126 1.00 72.62 267 GLU A N 1
ATOM 2093 C CA . GLU A 1 267 ? 28.052 7.976 -37.681 1.00 72.62 267 GLU A CA 1
ATOM 2094 C C . GLU A 1 267 ? 28.859 6.757 -38.155 1.00 72.62 267 GLU A C 1
ATOM 2096 O O . GLU A 1 267 ? 28.337 5.633 -38.083 1.00 72.62 267 GLU A O 1
ATOM 2101 N N . PRO A 1 268 ? 30.080 6.944 -38.693 1.00 64.12 268 PRO A N 1
ATOM 2102 C CA . PRO A 1 268 ? 30.998 5.830 -38.904 1.00 64.12 268 PRO A CA 1
ATOM 2103 C C . PRO A 1 268 ? 31.349 5.180 -37.548 1.00 64.12 268 PRO A C 1
ATOM 2105 O O . PRO A 1 268 ? 31.195 5.833 -36.514 1.00 64.12 268 PRO A O 1
ATOM 2108 N N . PRO A 1 269 ? 31.737 3.891 -37.539 1.00 58.50 269 PRO A N 1
ATOM 2109 C CA . PRO A 1 269 ? 32.104 3.181 -36.314 1.00 58.50 269 PRO A CA 1
ATOM 2110 C C . PRO A 1 269 ? 33.246 3.844 -35.540 1.00 58.50 269 PRO A C 1
ATOM 2112 O O . PRO A 1 269 ? 34.114 4.477 -36.183 1.00 58.50 269 PRO A O 1
#

InterPro domains:
  IPR004161 Translation elongation factor EFTu-like, domain 2 [PF03144] (44-108)
  IPR009000 Translation protein, beta-barrel domain superfamily [SSF50447] (25-112)
  IPR009001 Translation elongation factor EF1A/initiation factor IF2gamma, C-terminal [SSF50465] (118-221)
  IPR048956 Selenocysteine-specific elongation factor, domain III, archaea [PF21440] (123-219)
  IPR050055 Elongation factor Tu GTPase [PTHR43721] (23-197)